Protein AF-A0A0P7Y122-F1 (afdb_monomer_lite)

Structure (mmCIF, N/CA/C/O backbone):
data_AF-A0A0P7Y122-F1
#
_entry.id   AF-A0A0P7Y122-F1
#
loop_
_atom_site.group_PDB
_atom_site.id
_atom_site.type_symbol
_atom_site.label_atom_id
_atom_site.label_alt_id
_atom_site.label_comp_id
_atom_site.label_asym_id
_atom_site.label_entity_id
_atom_site.label_seq_id
_atom_site.pdbx_PDB_ins_code
_atom_site.Cartn_x
_atom_site.Cartn_y
_atom_site.Cartn_z
_atom_site.occupancy
_atom_site.B_iso_or_equiv
_atom_site.auth_seq_id
_atom_site.auth_comp_id
_atom_site.auth_asym_id
_atom_site.auth_atom_id
_atom_site.pdbx_PDB_model_num
ATOM 1 N N . MET A 1 1 ? 58.065 -34.327 -33.707 1.00 47.03 1 MET A N 1
ATOM 2 C CA . MET A 1 1 ? 57.268 -33.241 -34.310 1.00 47.03 1 MET A CA 1
ATOM 3 C C . MET A 1 1 ? 56.034 -33.109 -33.446 1.00 47.03 1 MET A C 1
ATOM 5 O O . MET A 1 1 ? 55.164 -33.963 -33.524 1.00 47.03 1 MET A O 1
ATOM 9 N N . ALA A 1 2 ? 56.096 -32.193 -32.480 1.00 45.19 2 ALA A N 1
ATOM 10 C CA . ALA A 1 2 ? 55.108 -32.071 -31.420 1.00 45.19 2 ALA A CA 1
ATOM 11 C C . ALA A 1 2 ? 53.889 -31.298 -31.928 1.00 45.19 2 ALA A C 1
ATOM 13 O O . ALA A 1 2 ? 54.011 -30.181 -32.422 1.00 45.19 2 ALA A O 1
ATOM 14 N N . ASP A 1 3 ? 52.767 -31.995 -31.848 1.00 47.44 3 ASP A N 1
ATOM 15 C CA . ASP A 1 3 ? 51.427 -31.532 -31.527 1.00 47.44 3 ASP A CA 1
ATOM 16 C C . ASP A 1 3 ? 51.263 -30.020 -31.278 1.00 47.44 3 ASP A C 1
ATOM 18 O O . ASP A 1 3 ? 51.670 -29.483 -30.249 1.00 47.44 3 ASP A O 1
ATOM 22 N N . ALA A 1 4 ? 50.639 -29.343 -32.241 1.00 53.66 4 ALA A N 1
ATOM 23 C CA . ALA A 1 4 ? 50.090 -28.001 -32.089 1.00 53.66 4 ALA A CA 1
ATOM 24 C C . ALA A 1 4 ? 48.556 -28.096 -32.125 1.00 53.66 4 ALA A C 1
ATOM 26 O O . ALA A 1 4 ? 47.892 -27.532 -32.995 1.00 53.66 4 ALA A O 1
ATOM 27 N N . THR A 1 5 ? 47.979 -28.865 -31.202 1.00 54.78 5 THR A N 1
ATOM 28 C CA . THR A 1 5 ? 46.546 -28.841 -30.910 1.00 54.78 5 THR A CA 1
ATOM 29 C C . THR A 1 5 ? 46.170 -27.552 -30.187 1.00 54.78 5 THR A C 1
ATOM 31 O O . THR A 1 5 ? 46.556 -27.327 -29.045 1.00 54.78 5 THR A O 1
ATOM 34 N N . LEU A 1 6 ? 45.348 -26.749 -30.863 1.00 53.38 6 LEU A N 1
ATOM 35 C CA . LEU A 1 6 ? 44.148 -26.138 -30.286 1.00 53.38 6 LEU A CA 1
ATOM 36 C C . LEU A 1 6 ? 44.344 -25.399 -28.950 1.00 53.38 6 LEU A C 1
ATOM 38 O O . LEU A 1 6 ? 43.782 -25.773 -27.926 1.00 53.38 6 LEU A O 1
ATOM 42 N N . SER A 1 7 ? 45.026 -24.254 -28.996 1.00 53.19 7 SER A N 1
ATOM 43 C CA . SER A 1 7 ? 44.735 -23.158 -28.064 1.00 53.19 7 SER A CA 1
ATOM 44 C C . SER A 1 7 ? 43.399 -22.521 -28.468 1.00 53.19 7 SER A C 1
ATOM 46 O O . SER A 1 7 ? 43.360 -21.452 -29.081 1.00 53.19 7 SER A O 1
ATOM 48 N N . GLY A 1 8 ? 42.292 -23.206 -28.181 1.00 49.22 8 GLY A N 1
ATOM 49 C CA . GLY A 1 8 ? 40.980 -22.574 -28.155 1.00 49.22 8 GLY A CA 1
ATOM 50 C C . GLY A 1 8 ? 40.976 -21.559 -27.018 1.00 49.22 8 GLY A C 1
ATOM 51 O O . GLY A 1 8 ? 41.064 -21.936 -25.857 1.00 49.22 8 GLY A O 1
ATOM 52 N N . HIS A 1 9 ? 40.938 -20.269 -27.346 1.00 55.72 9 HIS A N 1
ATOM 53 C CA . HIS A 1 9 ? 40.624 -19.242 -26.360 1.00 55.72 9 HIS A CA 1
ATOM 54 C C . HIS A 1 9 ? 39.189 -19.483 -25.874 1.00 55.72 9 HIS A C 1
ATOM 56 O O . HIS A 1 9 ? 38.228 -19.172 -26.581 1.00 55.72 9 HIS A O 1
ATOM 62 N N . ASP A 1 10 ? 39.049 -20.044 -24.675 1.00 52.75 10 ASP A N 1
ATOM 63 C CA . ASP A 1 10 ? 37.792 -20.068 -23.939 1.00 52.75 10 ASP A CA 1
ATOM 64 C C . ASP A 1 10 ? 37.408 -18.623 -23.598 1.00 52.75 10 ASP A C 1
ATOM 66 O O . ASP A 1 10 ? 37.841 -18.044 -22.604 1.00 52.75 10 ASP A O 1
ATOM 70 N N . HIS A 1 11 ? 36.620 -17.992 -24.468 1.00 61.88 11 HIS A N 1
ATOM 71 C CA . HIS A 1 11 ? 35.989 -16.719 -24.155 1.00 61.88 11 HIS A CA 1
ATOM 72 C C . HIS A 1 11 ? 34.943 -16.961 -23.059 1.00 61.88 11 HIS A C 1
ATOM 74 O O . HIS A 1 11 ? 33.837 -17.433 -23.338 1.00 61.88 11 HIS A O 1
ATOM 80 N N . GLU A 1 12 ? 35.304 -16.654 -21.810 1.00 65.62 12 GLU A N 1
ATOM 81 C CA . GLU A 1 12 ? 34.391 -16.645 -20.666 1.00 65.62 12 GLU A CA 1
ATOM 82 C C . GLU A 1 12 ? 33.114 -15.878 -21.035 1.00 65.62 12 GLU A C 1
ATOM 84 O O . GLU A 1 12 ? 33.141 -14.696 -21.389 1.00 65.62 12 GLU A O 1
ATOM 89 N N . ARG A 1 13 ? 31.967 -16.567 -21.015 1.00 69.00 13 ARG A N 1
ATOM 90 C CA . ARG A 1 13 ? 30.685 -15.933 -21.331 1.00 69.00 13 ARG A CA 1
ATOM 91 C C . ARG A 1 13 ? 30.385 -14.893 -20.249 1.00 69.00 13 ARG A C 1
ATOM 93 O O . ARG A 1 13 ? 30.442 -15.241 -19.069 1.00 69.00 13 ARG A O 1
ATOM 100 N N . PRO A 1 14 ? 30.019 -13.651 -20.612 1.00 71.88 14 PRO A N 1
ATOM 101 C CA . PRO A 1 14 ? 29.642 -12.656 -19.621 1.00 71.88 14 PRO A CA 1
ATOM 102 C C . PRO A 1 14 ? 28.473 -13.183 -18.781 1.00 71.88 14 PRO A C 1
ATOM 104 O O . PRO A 1 14 ? 27.517 -13.758 -19.314 1.00 71.88 14 PRO A O 1
ATOM 107 N N . GLY A 1 15 ? 28.573 -13.013 -17.462 1.00 79.00 15 GLY A N 1
ATOM 108 C CA . GLY A 1 15 ? 27.538 -13.428 -16.520 1.00 79.00 15 GLY A CA 1
ATOM 109 C C . GLY A 1 15 ? 26.178 -12.792 -16.826 1.00 79.00 15 GLY A C 1
ATOM 110 O O . GLY A 1 15 ? 26.081 -11.773 -17.508 1.00 79.00 15 GLY A O 1
ATOM 111 N N . PHE A 1 16 ? 25.100 -13.380 -16.298 1.00 81.69 16 PHE A N 1
ATOM 112 C CA . PHE A 1 16 ? 23.726 -12.916 -16.542 1.00 81.69 16 PHE A CA 1
ATOM 113 C C . PHE A 1 16 ? 23.549 -11.408 -16.293 1.00 81.69 16 PHE A C 1
ATOM 115 O O . PHE A 1 16 ? 22.958 -10.713 -17.117 1.00 81.69 16 PHE A O 1
ATOM 122 N N . PHE A 1 17 ? 24.114 -10.900 -15.193 1.00 81.25 17 PHE A N 1
ATOM 123 C CA . PHE A 1 17 ? 23.975 -9.502 -14.794 1.00 81.25 17 PHE A CA 1
ATOM 124 C C . PHE A 1 17 ? 24.666 -8.533 -15.758 1.00 81.25 17 PHE A C 1
ATOM 126 O O . PHE A 1 17 ? 24.053 -7.571 -16.210 1.00 81.25 17 PHE A O 1
ATOM 133 N N . THR A 1 18 ? 25.923 -8.800 -16.122 1.00 76.44 18 THR A N 1
ATOM 134 C CA . THR A 1 18 ? 26.666 -7.956 -17.070 1.00 76.44 18 THR A CA 1
ATOM 135 C C . THR A 1 18 ? 26.101 -8.061 -18.480 1.00 76.44 18 THR A C 1
ATOM 137 O O . THR A 1 18 ? 26.147 -7.094 -19.233 1.00 76.44 18 THR A O 1
ATOM 140 N N . ARG A 1 19 ? 25.511 -9.206 -18.829 1.00 82.69 19 ARG A N 1
ATOM 141 C CA . ARG A 1 19 ? 24.838 -9.393 -20.111 1.00 82.69 19 ARG A CA 1
ATOM 142 C C . ARG A 1 19 ? 23.534 -8.606 -20.220 1.00 82.69 19 ARG A C 1
ATOM 144 O O . ARG A 1 19 ? 23.286 -8.060 -21.282 1.00 82.69 19 ARG A O 1
ATOM 151 N N . TRP A 1 20 ? 22.699 -8.590 -19.183 1.00 81.38 20 TRP A N 1
ATOM 152 C CA . TRP A 1 20 ? 21.382 -7.945 -19.242 1.00 81.38 20 TRP A CA 1
ATOM 153 C C . TRP A 1 20 ? 21.413 -6.498 -18.747 1.00 81.38 20 TRP A C 1
ATOM 155 O O . TRP A 1 20 ? 21.104 -5.589 -19.507 1.00 81.38 20 TRP A O 1
ATOM 165 N N . PHE A 1 21 ? 21.838 -6.259 -17.506 1.00 84.38 21 PHE A N 1
ATOM 166 C CA . PHE A 1 21 ? 21.744 -4.945 -16.854 1.00 84.38 21 PHE A CA 1
ATOM 167 C C . PHE A 1 21 ? 22.834 -3.946 -17.263 1.00 84.38 21 PHE A C 1
ATOM 169 O O . PHE A 1 21 ? 22.736 -2.761 -16.948 1.00 84.38 21 PHE A O 1
ATOM 176 N N . MET A 1 22 ? 23.879 -4.415 -17.946 1.00 87.88 22 MET A N 1
ATOM 177 C CA . MET A 1 22 ? 24.900 -3.559 -18.561 1.00 87.88 22 MET A CA 1
ATOM 178 C C . MET A 1 22 ? 24.847 -3.615 -20.094 1.00 87.88 22 MET A C 1
ATOM 180 O O . MET A 1 22 ? 25.764 -3.121 -20.754 1.00 87.88 22 MET A O 1
ATOM 184 N N . SER A 1 23 ? 23.786 -4.201 -20.670 1.00 87.56 23 SER A N 1
ATOM 185 C CA . SER A 1 23 ? 23.587 -4.193 -22.119 1.00 87.56 23 SER A CA 1
ATOM 186 C C . SER A 1 23 ? 23.359 -2.768 -22.605 1.00 87.56 23 SER A C 1
ATOM 188 O O . SER A 1 23 ? 22.607 -1.998 -22.014 1.00 87.56 23 SER A O 1
ATOM 190 N N . THR A 1 24 ? 23.989 -2.419 -23.722 1.00 91.12 24 THR A N 1
ATOM 191 C CA . THR A 1 24 ? 23.711 -1.164 -24.428 1.00 91.12 24 THR A CA 1
ATOM 192 C C . THR A 1 24 ? 22.711 -1.347 -25.568 1.00 91.12 24 THR A C 1
ATOM 194 O O . THR A 1 24 ? 22.401 -0.375 -26.246 1.00 91.12 24 THR A O 1
ATOM 197 N N . ASN A 1 25 ? 22.219 -2.568 -25.800 1.00 93.81 25 ASN A N 1
ATOM 198 C CA . ASN A 1 25 ? 21.289 -2.858 -26.885 1.00 93.81 25 ASN A CA 1
ATOM 199 C C . ASN A 1 25 ? 19.882 -2.328 -26.560 1.00 93.81 25 ASN A C 1
ATOM 201 O O . ASN A 1 25 ? 19.321 -2.650 -25.509 1.00 93.81 25 ASN A O 1
ATOM 205 N N . HIS A 1 26 ? 19.277 -1.573 -27.481 1.00 95.31 26 HIS A N 1
ATOM 206 C CA . HIS A 1 26 ? 17.936 -1.006 -27.297 1.00 95.31 26 HIS A CA 1
ATOM 207 C C . HIS A 1 26 ? 16.827 -2.042 -27.018 1.00 95.31 26 HIS A C 1
ATOM 209 O O . HIS A 1 26 ? 15.858 -1.727 -26.328 1.00 95.31 26 HIS A O 1
ATOM 215 N N . LYS A 1 27 ? 16.959 -3.284 -27.504 1.00 95.31 27 LYS A N 1
ATOM 216 C CA . LYS A 1 27 ? 15.981 -4.360 -27.270 1.00 95.31 27 LYS A CA 1
ATOM 217 C C . LYS A 1 27 ? 16.043 -4.870 -25.840 1.00 95.31 27 LYS A C 1
ATOM 219 O O . LYS A 1 27 ? 15.004 -5.005 -25.201 1.00 95.31 27 LYS A O 1
ATOM 224 N N . ASP A 1 28 ? 17.252 -5.127 -25.345 1.00 94.50 28 ASP A N 1
ATOM 225 C CA . ASP A 1 28 ? 17.461 -5.606 -23.977 1.00 94.50 28 ASP A CA 1
ATOM 226 C C . ASP A 1 28 ? 16.990 -4.541 -22.983 1.00 94.50 28 ASP A C 1
ATOM 228 O O . ASP A 1 28 ? 16.207 -4.839 -22.084 1.00 94.50 28 ASP A O 1
ATOM 232 N N . ILE A 1 29 ? 17.376 -3.278 -23.213 1.00 94.56 29 ILE A N 1
ATOM 233 C CA . ILE A 1 29 ? 16.938 -2.133 -22.403 1.00 94.56 29 ILE A CA 1
ATOM 234 C C . ILE A 1 29 ? 15.409 -1.989 -22.443 1.00 94.56 29 ILE A C 1
ATOM 236 O O . ILE A 1 29 ? 14.784 -1.823 -21.397 1.00 94.56 29 ILE A O 1
ATOM 240 N N . GLY A 1 30 ? 14.782 -2.108 -23.619 1.00 95.81 30 GLY A N 1
ATOM 241 C CA . GLY A 1 30 ? 13.323 -2.068 -23.745 1.00 95.81 30 GLY A CA 1
ATOM 242 C C . GLY A 1 30 ? 12.620 -3.176 -22.949 1.00 95.81 30 GLY A C 1
ATOM 243 O O . GLY A 1 30 ? 11.636 -2.916 -22.258 1.00 95.81 30 GLY A O 1
ATOM 244 N N . ILE A 1 31 ? 13.147 -4.406 -22.972 1.00 96.38 31 ILE A N 1
ATOM 245 C CA . ILE A 1 31 ? 12.614 -5.516 -22.161 1.00 96.38 31 ILE A CA 1
ATOM 246 C C . ILE A 1 31 ? 12.776 -5.229 -20.663 1.00 96.38 31 ILE A C 1
ATOM 248 O O . ILE A 1 31 ? 11.839 -5.466 -19.899 1.00 96.38 31 ILE A O 1
ATOM 252 N N . LEU A 1 32 ? 13.925 -4.693 -20.241 1.00 95.81 32 LEU A N 1
ATOM 253 C CA . LEU A 1 32 ? 14.164 -4.323 -18.843 1.00 95.81 32 LEU A CA 1
ATOM 254 C C . LEU A 1 32 ? 13.151 -3.282 -18.350 1.00 95.81 32 LEU A C 1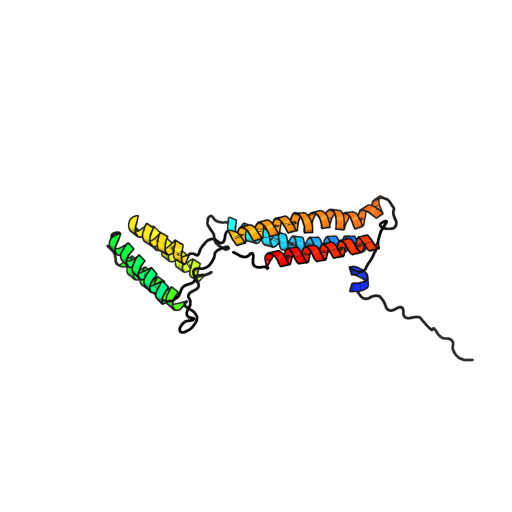
ATOM 256 O O . LEU A 1 32 ? 12.586 -3.446 -17.271 1.00 95.81 32 LEU A O 1
ATOM 260 N N . TYR A 1 33 ? 12.863 -2.250 -19.147 1.00 97.62 33 TYR A N 1
ATOM 261 C CA . TYR A 1 33 ? 11.831 -1.265 -18.815 1.00 97.62 33 TYR A CA 1
ATOM 262 C C . TYR A 1 33 ? 10.441 -1.891 -18.683 1.00 97.62 33 TYR A C 1
ATOM 264 O O . TYR A 1 33 ? 9.746 -1.600 -17.714 1.00 97.62 33 TYR A O 1
ATOM 272 N N . LEU A 1 34 ? 10.035 -2.758 -19.618 1.00 97.56 34 LEU A N 1
ATOM 273 C CA . LEU A 1 34 ? 8.723 -3.414 -19.563 1.00 97.56 34 LEU A CA 1
ATOM 274 C C . LEU A 1 34 ? 8.576 -4.293 -18.319 1.00 97.56 34 LEU A C 1
ATOM 276 O O . LEU A 1 34 ? 7.542 -4.248 -17.653 1.00 97.56 34 LEU A O 1
ATOM 280 N N . PHE A 1 35 ? 9.606 -5.073 -17.994 1.00 97.12 35 PHE A N 1
ATOM 281 C CA . PHE A 1 35 ? 9.576 -5.951 -16.830 1.00 97.12 35 PHE A CA 1
ATOM 282 C C . PHE A 1 35 ? 9.523 -5.151 -15.524 1.00 97.12 35 PHE A C 1
ATOM 284 O O . PHE A 1 35 ? 8.656 -5.391 -14.683 1.00 97.12 35 PHE A O 1
ATOM 291 N N . THR A 1 36 ? 10.404 -4.161 -15.372 1.00 96.00 36 THR A N 1
ATOM 292 C CA . THR A 1 36 ? 10.468 -3.339 -14.159 1.00 96.00 36 THR A CA 1
ATOM 293 C C . THR A 1 36 ? 9.205 -2.492 -13.991 1.00 96.00 36 THR A C 1
ATOM 295 O O . THR A 1 36 ? 8.637 -2.477 -12.903 1.00 96.00 36 THR A O 1
ATOM 298 N N . ALA A 1 37 ? 8.681 -1.885 -15.061 1.00 97.31 37 ALA A N 1
ATOM 299 C CA . ALA A 1 37 ? 7.418 -1.145 -15.007 1.00 97.31 37 ALA A CA 1
ATOM 300 C C . ALA A 1 37 ? 6.222 -2.051 -14.684 1.00 97.31 37 ALA A C 1
ATOM 302 O O . ALA A 1 37 ? 5.322 -1.633 -13.960 1.00 97.31 37 ALA A O 1
ATOM 303 N N . GLY A 1 38 ? 6.219 -3.300 -15.162 1.00 97.50 38 GLY A N 1
ATOM 304 C CA . GLY A 1 38 ? 5.222 -4.302 -14.783 1.00 97.50 38 GLY A CA 1
ATOM 305 C C . GLY A 1 38 ? 5.267 -4.644 -13.291 1.00 97.50 38 GLY A C 1
ATOM 306 O O . GLY A 1 38 ? 4.223 -4.678 -12.639 1.00 97.50 38 GLY A O 1
ATOM 307 N N . LEU A 1 39 ? 6.465 -4.829 -12.728 1.00 96.50 39 LEU A N 1
ATOM 308 C CA . LEU A 1 39 ? 6.653 -5.086 -11.296 1.00 96.50 39 LEU A CA 1
ATOM 309 C C . LEU A 1 39 ? 6.203 -3.895 -10.438 1.00 96.50 39 LEU A C 1
ATOM 311 O O . LEU A 1 39 ? 5.441 -4.068 -9.489 1.00 96.50 39 LEU A O 1
ATOM 315 N N . VAL A 1 40 ? 6.630 -2.680 -10.788 1.00 96.75 40 VAL A N 1
ATOM 316 C CA . VAL A 1 40 ? 6.212 -1.451 -10.091 1.00 96.75 40 VAL A CA 1
ATOM 317 C C . VAL A 1 40 ? 4.706 -1.224 -10.244 1.00 96.75 40 VAL A C 1
ATOM 319 O O . VAL A 1 40 ? 4.034 -0.814 -9.298 1.00 96.75 40 VAL A O 1
ATOM 322 N N . GLY A 1 41 ? 4.154 -1.554 -11.412 1.00 96.69 41 GLY A N 1
ATOM 323 C CA . GLY A 1 41 ? 2.722 -1.524 -11.685 1.00 96.69 41 GLY A CA 1
ATOM 324 C C . GLY A 1 41 ? 1.945 -2.450 -10.761 1.00 96.69 41 GLY A C 1
ATOM 325 O O . GLY A 1 41 ? 0.937 -2.027 -10.205 1.00 96.69 41 GLY A O 1
ATOM 326 N N . LEU A 1 42 ? 2.436 -3.669 -10.522 1.00 97.06 42 LEU A N 1
ATOM 327 C CA . LEU A 1 42 ? 1.824 -4.608 -9.579 1.00 97.06 42 LEU A CA 1
ATOM 328 C C . LEU A 1 42 ? 1.780 -4.034 -8.155 1.00 97.06 42 LEU A C 1
ATOM 330 O O . LEU A 1 42 ? 0.742 -4.116 -7.503 1.00 97.06 42 LEU A O 1
ATOM 334 N N . ILE A 1 43 ? 2.872 -3.411 -7.698 1.00 94.81 43 ILE A N 1
ATOM 335 C CA . ILE A 1 43 ? 2.934 -2.753 -6.380 1.00 94.81 43 ILE A CA 1
ATOM 336 C C . ILE A 1 43 ? 1.903 -1.622 -6.306 1.00 94.81 43 ILE A C 1
ATOM 338 O O . ILE A 1 43 ? 1.116 -1.547 -5.366 1.00 94.81 43 ILE A O 1
ATOM 342 N N . SER A 1 44 ? 1.849 -0.772 -7.331 1.00 95.19 44 SER A N 1
ATOM 343 C CA . SER A 1 44 ? 0.899 0.340 -7.369 1.00 95.19 44 SER A CA 1
ATOM 344 C C . SER A 1 44 ? -0.560 -0.130 -7.462 1.00 95.19 44 SER A C 1
ATOM 346 O O . SER A 1 44 ? -1.444 0.475 -6.857 1.00 95.19 44 SER A 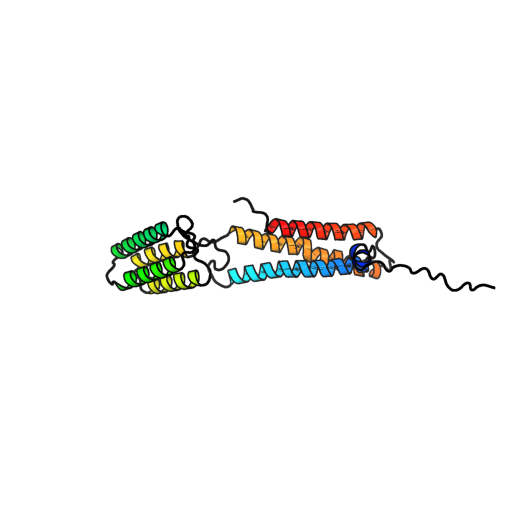O 1
ATOM 348 N N . VAL A 1 45 ? -0.838 -1.239 -8.155 1.00 96.62 45 VAL A N 1
ATOM 349 C CA . VAL A 1 45 ? -2.165 -1.878 -8.158 1.00 96.62 45 VAL A CA 1
ATOM 350 C C . VAL A 1 45 ? -2.501 -2.445 -6.781 1.00 96.62 45 VAL A C 1
ATOM 352 O O . VAL A 1 45 ? -3.638 -2.282 -6.341 1.00 96.62 45 VAL A O 1
ATOM 355 N N . ALA A 1 46 ? -1.548 -3.043 -6.064 1.00 95.62 46 ALA A N 1
ATOM 356 C CA . ALA A 1 46 ? -1.776 -3.519 -4.700 1.00 95.62 46 ALA A CA 1
ATOM 357 C C . ALA A 1 46 ? -2.212 -2.377 -3.763 1.00 95.62 46 ALA A C 1
ATOM 359 O O . ALA A 1 46 ? -3.155 -2.559 -2.993 1.00 95.62 46 ALA A O 1
ATOM 360 N N . PHE A 1 47 ? -1.636 -1.175 -3.904 1.00 93.94 47 PHE A N 1
ATOM 361 C CA . PHE A 1 47 ? -2.121 0.013 -3.186 1.00 93.94 47 PHE A CA 1
ATOM 362 C C . PHE A 1 47 ? -3.583 0.322 -3.516 1.00 93.94 47 PHE A C 1
ATOM 364 O O . PHE A 1 47 ? -4.368 0.606 -2.616 1.00 93.94 47 PHE A O 1
ATOM 371 N N . THR A 1 48 ? -3.996 0.209 -4.784 1.00 95.50 48 THR A N 1
ATOM 372 C CA . THR A 1 48 ? -5.412 0.410 -5.143 1.00 95.50 48 THR A CA 1
ATOM 373 C C . THR A 1 48 ? -6.339 -0.652 -4.584 1.00 95.50 48 THR A C 1
ATOM 375 O O . THR A 1 48 ? -7.472 -0.327 -4.247 1.00 95.50 48 THR A O 1
ATOM 378 N N . VAL A 1 49 ? -5.889 -1.905 -4.481 1.00 95.94 49 VAL A N 1
ATOM 379 C CA . VAL A 1 49 ? -6.687 -2.967 -3.861 1.00 95.94 49 VAL A CA 1
ATOM 380 C C . VAL A 1 49 ? -6.934 -2.612 -2.402 1.00 95.94 49 VAL A C 1
ATOM 382 O O . VAL A 1 49 ? -8.080 -2.631 -1.973 1.00 95.94 49 VAL A O 1
ATOM 385 N N . TYR A 1 50 ? -5.896 -2.194 -1.679 1.00 93.88 50 TYR A N 1
ATOM 386 C CA . TYR A 1 50 ? -6.036 -1.784 -0.286 1.00 93.88 50 TYR A CA 1
ATOM 387 C C . TYR A 1 50 ? -6.938 -0.548 -0.117 1.00 93.88 50 TYR A C 1
ATOM 389 O O . TYR A 1 50 ? -7.876 -0.586 0.670 1.00 93.88 50 TYR A O 1
ATOM 397 N N . MET A 1 51 ? -6.770 0.496 -0.939 1.00 94.25 51 MET A N 1
ATOM 398 C CA . MET A 1 51 ? -7.679 1.658 -0.932 1.00 94.25 51 MET A CA 1
ATOM 399 C C . MET A 1 51 ? -9.136 1.278 -1.249 1.00 94.25 51 MET A C 1
ATOM 401 O O . MET A 1 51 ? -10.069 1.897 -0.745 1.00 94.25 51 MET A O 1
ATOM 405 N N . ARG A 1 52 ? -9.358 0.268 -2.100 1.00 94.69 52 ARG A N 1
ATOM 406 C CA . ARG A 1 52 ? -10.706 -0.225 -2.420 1.00 94.69 52 ARG A CA 1
ATOM 407 C C . ARG A 1 52 ? -11.319 -1.051 -1.299 1.00 94.69 52 ARG A C 1
ATOM 409 O O . ARG A 1 52 ? -12.540 -1.050 -1.206 1.00 94.69 52 ARG A O 1
ATOM 416 N N . LEU A 1 53 ? -10.510 -1.744 -0.497 1.00 91.88 53 LEU A N 1
ATOM 417 C CA . LEU A 1 53 ? -10.997 -2.432 0.697 1.00 91.88 53 LEU A CA 1
ATOM 418 C C . LEU A 1 53 ? -11.539 -1.415 1.704 1.00 91.88 53 LEU A C 1
ATOM 420 O O . LEU A 1 53 ? -12.648 -1.594 2.189 1.00 91.88 53 LEU A O 1
ATOM 424 N N . GLU A 1 54 ? -10.824 -0.310 1.921 1.00 88.25 54 GLU A N 1
ATOM 425 C CA . GLU A 1 54 ? -11.282 0.777 2.797 1.00 88.25 54 GLU A CA 1
ATOM 426 C C . GLU A 1 54 ? -12.592 1.415 2.308 1.00 88.25 54 GLU A C 1
ATOM 428 O O . GLU A 1 54 ? -13.522 1.617 3.073 1.00 88.25 54 GLU A O 1
ATOM 433 N N . LEU A 1 55 ? -12.719 1.674 1.004 1.00 92.44 55 LEU A N 1
ATOM 434 C CA . LEU A 1 55 ? -13.921 2.299 0.436 1.00 92.44 55 LEU A CA 1
ATOM 435 C C . LEU A 1 55 ? -15.085 1.329 0.175 1.00 92.44 55 LEU A C 1
ATOM 437 O O . LEU A 1 55 ? -16.095 1.739 -0.406 1.00 92.44 55 LEU A O 1
ATOM 441 N N . MET A 1 56 ? -14.951 0.046 0.521 1.00 91.44 56 MET A N 1
ATOM 442 C CA . MET A 1 56 ? -15.994 -0.947 0.254 1.00 91.44 56 MET A CA 1
ATOM 443 C C . MET A 1 56 ? -17.235 -0.719 1.124 1.00 91.44 56 MET A C 1
ATOM 445 O O . MET A 1 56 ? -18.355 -0.962 0.672 1.00 91.44 56 MET A O 1
ATOM 449 N N . GLU A 1 57 ? -17.039 -0.220 2.340 1.00 86.75 57 GLU A N 1
ATOM 450 C CA . GLU A 1 57 ? -18.092 0.041 3.314 1.00 86.75 57 GLU A CA 1
ATOM 451 C C . GLU A 1 57 ? -17.943 1.462 3.875 1.00 86.75 57 GLU A C 1
ATOM 453 O O . GLU A 1 57 ? -16.831 1.980 3.972 1.00 86.75 57 GLU A O 1
ATOM 458 N N . PRO A 1 58 ? -19.042 2.136 4.246 1.00 83.44 58 PRO A N 1
ATOM 459 C CA . PRO A 1 58 ? -18.951 3.439 4.891 1.00 83.44 58 PRO A CA 1
ATOM 460 C C . PRO A 1 58 ? -18.318 3.310 6.284 1.00 83.44 58 PRO A C 1
ATOM 462 O O . PRO A 1 58 ? -18.696 2.434 7.059 1.00 83.44 58 PRO A O 1
ATOM 465 N N . GLY A 1 59 ? -17.397 4.214 6.616 1.00 81.81 59 GLY A N 1
ATOM 466 C CA . GLY A 1 59 ? -16.620 4.176 7.860 1.00 81.81 59 GLY A CA 1
ATOM 467 C C . GLY A 1 59 ? -15.128 4.037 7.574 1.00 81.81 59 GLY A C 1
ATOM 468 O O . GLY A 1 59 ? -14.738 4.118 6.414 1.00 81.81 59 GLY A O 1
ATOM 469 N N . VAL A 1 60 ? -14.323 3.879 8.629 1.00 84.75 60 VAL A N 1
ATOM 470 C CA . VAL A 1 60 ? -12.898 3.538 8.518 1.00 84.75 60 VAL A CA 1
ATOM 471 C C . VAL A 1 60 ? -12.652 2.194 9.197 1.00 84.75 60 VAL A C 1
ATOM 473 O O . VAL A 1 60 ? -13.024 1.989 10.356 1.00 84.75 60 VAL A O 1
ATOM 476 N N . GLN A 1 61 ? -12.093 1.245 8.455 1.00 82.44 61 GLN A N 1
ATOM 477 C CA . GLN A 1 61 ? -12.115 -0.178 8.802 1.00 82.44 61 GLN A CA 1
ATOM 478 C C . GLN A 1 61 ? -10.712 -0.754 8.873 1.00 82.44 61 GLN A C 1
ATOM 480 O O . GLN A 1 61 ? -10.447 -1.557 9.768 1.00 82.44 61 GLN A O 1
ATOM 485 N N . TYR A 1 62 ? -9.821 -0.352 7.965 1.00 84.25 62 TYR A N 1
ATOM 486 C CA . TYR A 1 62 ? -8.443 -0.833 7.919 1.00 84.25 62 TYR A CA 1
ATOM 487 C C . TYR A 1 62 ? -7.440 0.252 8.302 1.00 84.25 62 TYR A C 1
ATOM 489 O O . TYR A 1 62 ? -6.430 -0.064 8.924 1.00 84.25 62 TYR A O 1
ATOM 497 N N . MET A 1 63 ? -7.703 1.513 7.955 1.00 85.81 63 MET A N 1
ATOM 498 C CA . MET A 1 63 ? -6.757 2.622 8.141 1.00 85.81 63 MET A CA 1
ATOM 499 C C . MET A 1 63 ? -7.069 3.417 9.413 1.00 85.81 63 MET A C 1
ATOM 501 O O . MET A 1 63 ? -7.442 4.586 9.351 1.00 85.81 63 MET A O 1
ATOM 505 N N . TYR A 1 64 ? -6.944 2.777 10.576 1.00 84.25 64 TYR A N 1
ATOM 506 C CA . TYR A 1 64 ? -7.185 3.395 11.883 1.00 84.25 64 TYR A CA 1
ATOM 507 C C . TYR A 1 64 ? -5.968 3.261 12.801 1.00 84.25 64 TYR A C 1
ATOM 509 O O . TYR A 1 64 ? -5.220 2.288 12.741 1.00 84.25 64 TYR A O 1
ATOM 517 N N . LEU A 1 65 ? -5.802 4.243 13.678 1.00 83.75 65 LEU A N 1
ATOM 518 C CA . LEU A 1 65 ? -4.921 4.181 14.832 1.00 83.75 65 LEU A CA 1
ATOM 519 C C . LEU A 1 65 ? -5.671 3.470 15.951 1.00 83.75 65 LEU A C 1
ATOM 521 O O . LEU A 1 65 ? -6.706 3.952 16.422 1.00 83.75 65 LEU A O 1
ATOM 525 N N . ALA A 1 66 ? -5.163 2.312 16.353 1.00 82.12 66 ALA A N 1
ATOM 526 C CA . ALA A 1 66 ? -5.776 1.516 17.395 1.00 82.12 66 ALA A CA 1
ATOM 527 C C . ALA A 1 66 ? -5.847 2.252 18.728 1.00 82.12 66 ALA A C 1
ATOM 529 O O . ALA A 1 66 ? -4.978 3.051 19.084 1.00 82.12 66 ALA A O 1
ATOM 530 N N . PHE A 1 67 ? -6.888 1.943 19.497 1.00 82.88 67 PHE A N 1
ATOM 531 C CA . PHE A 1 67 ? -6.958 2.402 20.870 1.00 82.88 67 PHE A CA 1
ATOM 532 C C . PHE A 1 67 ? -5.900 1.676 21.706 1.00 82.88 67 PHE A C 1
ATOM 534 O O . PHE A 1 67 ? -6.006 0.470 21.949 1.00 82.88 67 PHE A O 1
ATOM 541 N N . GLU A 1 68 ? -4.903 2.432 22.163 1.00 84.12 68 GLU A N 1
ATOM 542 C CA . GLU A 1 68 ? -3.913 1.982 23.134 1.00 84.12 68 GLU A CA 1
ATOM 543 C C . GLU A 1 68 ? -4.172 2.610 24.501 1.00 84.12 68 GLU A C 1
ATOM 545 O O . GLU A 1 68 ? -4.295 3.831 24.633 1.00 84.12 68 GLU A O 1
ATOM 550 N N . SER A 1 69 ? -4.215 1.795 25.554 1.00 83.69 69 SER A N 1
ATOM 551 C CA . SER A 1 69 ? -4.404 2.318 26.911 1.00 83.69 69 SER A CA 1
ATOM 552 C C . SER A 1 69 ? -3.790 1.437 27.991 1.00 83.69 69 SER A C 1
ATOM 554 O O . SER A 1 69 ? -3.551 0.245 27.794 1.00 83.69 69 SER A O 1
ATOM 556 N N . SER A 1 70 ? -3.537 2.038 29.156 1.00 87.38 70 SER A N 1
ATOM 557 C CA . SER A 1 70 ? -3.174 1.293 30.359 1.00 87.38 70 SER A CA 1
ATOM 558 C C . SER A 1 70 ? -4.422 0.694 31.030 1.00 87.38 70 SER A C 1
ATOM 560 O O . SER A 1 70 ? -5.512 1.268 30.926 1.00 87.38 70 SER A O 1
ATOM 562 N N . PRO A 1 71 ? -4.281 -0.408 31.791 1.00 86.56 71 PRO A N 1
ATOM 563 C CA . PRO A 1 71 ? -5.396 -1.030 32.510 1.00 86.56 71 PRO A CA 1
ATOM 564 C C . PRO A 1 71 ? -6.151 -0.056 33.427 1.00 86.56 71 PRO A C 1
ATOM 566 O O . PRO A 1 71 ? -7.377 -0.022 33.434 1.00 86.56 71 PRO A O 1
ATOM 569 N N . ALA A 1 72 ? -5.427 0.812 34.139 1.00 87.62 72 ALA A N 1
ATOM 570 C CA . ALA A 1 72 ? -6.038 1.816 35.010 1.00 87.62 72 ALA A CA 1
ATOM 571 C C . ALA A 1 72 ? -6.865 2.856 34.229 1.00 87.62 72 ALA A C 1
ATOM 573 O O . ALA A 1 72 ? -7.917 3.301 34.693 1.00 87.62 72 ALA A O 1
ATOM 574 N N . ALA A 1 73 ? -6.413 3.241 33.029 1.00 87.50 73 ALA A N 1
ATOM 575 C CA . ALA A 1 73 ? -7.157 4.161 32.176 1.00 87.50 73 ALA A CA 1
ATOM 576 C C . ALA A 1 73 ? -8.457 3.519 31.664 1.00 87.50 73 ALA A C 1
ATOM 578 O O . ALA A 1 73 ? -9.501 4.173 31.693 1.00 87.50 73 ALA A O 1
ATOM 579 N N . LEU A 1 74 ? -8.421 2.236 31.285 1.00 88.50 74 LEU A N 1
ATOM 580 C CA . LEU A 1 74 ? -9.614 1.456 30.927 1.00 88.50 74 LEU A CA 1
ATOM 581 C C . LEU A 1 74 ? -10.639 1.420 32.050 1.00 88.50 74 LEU A C 1
ATOM 583 O O . LEU A 1 74 ? -11.796 1.762 31.826 1.00 88.50 74 LEU A O 1
ATOM 587 N N . GLU A 1 75 ? -10.227 1.056 33.262 1.00 90.12 75 GLU A N 1
ATOM 588 C CA . GLU A 1 75 ? -11.142 0.996 34.406 1.00 90.12 75 GLU A CA 1
ATOM 589 C C . GLU A 1 75 ? -11.815 2.351 34.656 1.00 90.12 75 GLU A C 1
ATOM 591 O O . GLU A 1 75 ? -13.026 2.422 34.869 1.00 90.12 75 GLU A O 1
ATOM 596 N N . SER A 1 76 ? -11.054 3.444 34.541 1.00 90.88 76 SER A N 1
ATOM 597 C CA . SER A 1 76 ? -11.601 4.796 34.675 1.00 90.88 76 SER A CA 1
ATOM 598 C C . SER A 1 76 ? -12.604 5.152 33.567 1.00 90.88 76 SER A C 1
ATOM 600 O O . SER A 1 76 ? -13.627 5.783 33.840 1.00 90.88 76 SER A O 1
ATOM 602 N N . LEU A 1 77 ? -12.350 4.725 32.324 1.00 90.31 77 LEU A N 1
ATOM 603 C CA . LEU A 1 77 ? -13.237 4.943 31.180 1.00 90.31 77 LEU A CA 1
ATOM 604 C C . LEU A 1 77 ? -14.564 4.203 31.378 1.00 90.31 77 LEU A C 1
ATOM 606 O O . LEU A 1 77 ? -15.628 4.813 31.271 1.00 90.31 77 LEU A O 1
ATOM 610 N N . PHE A 1 78 ? -14.505 2.918 31.732 1.00 89.56 78 PHE A N 1
ATOM 611 C CA . PHE A 1 78 ? -15.690 2.100 31.992 1.00 89.56 78 PHE A CA 1
ATOM 612 C C . PHE A 1 78 ? -16.487 2.602 33.201 1.00 89.56 78 PHE A C 1
ATOM 614 O O . PHE A 1 78 ? -17.716 2.639 33.143 1.00 89.56 78 PHE A O 1
ATOM 621 N N . GLY A 1 79 ? -15.816 3.078 34.256 1.00 89.88 79 GLY A N 1
ATOM 622 C CA . GLY A 1 79 ? -16.471 3.718 35.400 1.00 89.88 79 GLY A CA 1
ATOM 623 C C . GLY A 1 79 ? -17.282 4.955 35.001 1.00 89.88 79 GLY A C 1
ATOM 624 O O . GLY A 1 79 ? -18.454 5.068 35.358 1.00 89.88 79 GLY A O 1
ATOM 625 N N . ARG A 1 80 ? -16.697 5.843 34.185 1.00 90.00 80 ARG A N 1
ATOM 626 C CA . ARG A 1 80 ? -17.380 7.047 33.672 1.00 90.00 80 ARG A CA 1
ATOM 627 C C . ARG A 1 80 ? -18.583 6.710 32.791 1.00 90.00 80 ARG A C 1
ATOM 629 O O . ARG A 1 80 ? -19.611 7.375 32.881 1.00 90.00 80 ARG A O 1
ATOM 636 N N . VAL A 1 81 ? -18.467 5.692 31.938 1.00 89.81 81 VAL A N 1
ATOM 637 C CA . VAL A 1 81 ? -19.564 5.267 31.051 1.00 89.81 81 VAL A CA 1
ATOM 638 C C . VAL A 1 81 ? -20.688 4.599 31.839 1.00 89.81 81 VAL A C 1
ATOM 640 O O . VAL A 1 81 ? -21.856 4.874 31.577 1.00 89.81 81 VAL A O 1
ATOM 643 N N . SER A 1 82 ? -20.353 3.786 32.842 1.00 88.31 82 SER A N 1
ATOM 644 C CA . SER A 1 82 ? -21.330 3.182 33.755 1.00 88.31 82 SER A CA 1
ATOM 645 C C . SER A 1 82 ? -22.154 4.247 34.489 1.00 88.31 82 SER A C 1
ATOM 647 O O . SER A 1 82 ? -23.383 4.170 34.530 1.00 88.31 82 SER A O 1
ATOM 649 N N . GLU A 1 83 ? -21.505 5.304 34.987 1.00 88.56 83 GLU A N 1
ATOM 650 C CA . GLU A 1 83 ? -22.188 6.444 35.611 1.00 88.56 83 GLU A CA 1
ATOM 651 C C . GLU A 1 83 ? -23.071 7.212 34.610 1.00 88.56 83 GLU A C 1
ATOM 653 O O . GLU A 1 83 ? -24.226 7.536 34.904 1.00 88.56 83 GLU A O 1
ATOM 658 N N . ALA A 1 84 ? -22.574 7.449 33.393 1.00 87.19 84 ALA A N 1
ATOM 659 C CA . ALA A 1 84 ? -23.349 8.091 32.331 1.00 87.19 84 ALA A CA 1
ATOM 660 C C . ALA A 1 84 ? -24.610 7.284 31.962 1.00 87.19 84 ALA A C 1
ATOM 662 O O . ALA A 1 84 ? -25.688 7.857 31.820 1.00 87.19 84 ALA A O 1
ATOM 663 N N . LEU A 1 85 ? -24.517 5.956 31.887 1.00 86.00 85 LEU A N 1
ATOM 664 C CA . LEU A 1 85 ? -25.667 5.076 31.649 1.00 86.00 85 LEU A CA 1
ATOM 665 C C . LEU A 1 85 ? -26.660 5.086 32.813 1.00 86.00 85 L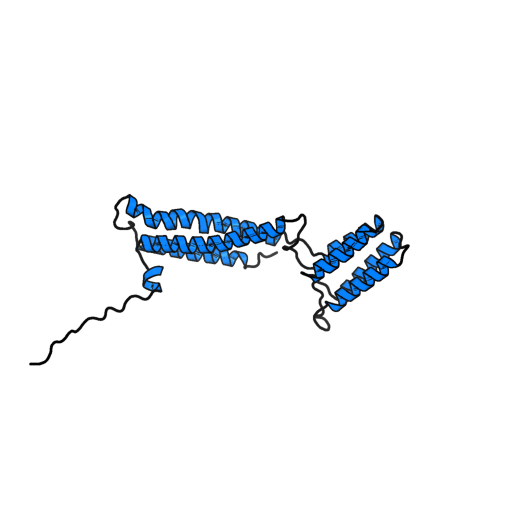EU A C 1
ATOM 667 O O . LEU A 1 85 ? -27.868 5.164 32.593 1.00 86.00 85 LEU A O 1
ATOM 671 N N . ALA A 1 86 ? -26.170 5.070 34.055 1.00 83.81 86 ALA A N 1
ATOM 672 C CA . ALA A 1 86 ? -27.028 5.152 35.235 1.00 83.81 86 ALA A CA 1
ATOM 673 C C . ALA A 1 86 ? -27.846 6.456 35.249 1.00 83.81 86 ALA A C 1
ATOM 675 O O . ALA A 1 86 ? -29.049 6.437 35.516 1.00 83.81 86 ALA A O 1
ATOM 676 N N . THR A 1 87 ? -27.221 7.585 34.900 1.00 85.06 87 THR A N 1
ATOM 677 C CA . THR A 1 87 ? -27.897 8.895 34.831 1.00 85.06 87 THR A CA 1
ATOM 678 C C . THR A 1 87 ? -28.841 9.038 33.634 1.00 85.06 87 THR A C 1
ATOM 680 O O . THR A 1 87 ? -29.853 9.729 33.744 1.00 85.06 87 THR A O 1
ATOM 683 N N . ALA A 1 88 ? -28.573 8.347 32.523 1.00 80.94 88 ALA A N 1
ATOM 684 C CA . ALA A 1 88 ? -29.402 8.352 31.315 1.00 80.94 88 ALA A CA 1
ATOM 685 C C . ALA A 1 88 ? -30.701 7.524 31.422 1.00 80.94 88 ALA A C 1
ATOM 687 O O . ALA A 1 88 ? -31.443 7.407 30.445 1.00 80.94 88 ALA A O 1
ATOM 688 N N . GLY A 1 89 ? -31.010 6.988 32.607 1.00 68.56 89 GLY A N 1
ATOM 689 C CA . GLY A 1 89 ? -32.254 6.266 32.875 1.00 68.56 89 GLY A CA 1
ATOM 690 C C . GLY A 1 89 ? -32.077 4.780 33.172 1.00 68.56 89 GLY A C 1
ATOM 691 O O . GLY A 1 89 ? -33.041 4.043 32.982 1.00 68.56 89 GLY A O 1
ATOM 692 N N . GLY A 1 90 ? -30.893 4.374 33.661 1.00 60.88 90 GLY A N 1
ATOM 693 C CA . GLY A 1 90 ? -30.476 3.000 33.974 1.00 60.88 90 GLY A CA 1
ATOM 694 C C . GLY A 1 90 ? -31.488 2.179 34.780 1.00 60.88 90 GLY A C 1
ATOM 695 O O . GLY A 1 90 ? -31.386 2.039 35.997 1.00 60.88 90 GLY A O 1
ATOM 696 N N . GLY A 1 91 ? -32.471 1.623 34.073 1.00 49.69 91 GLY A N 1
ATOM 697 C CA . GLY A 1 91 ? -33.628 0.926 34.632 1.00 49.69 91 GLY A CA 1
ATOM 698 C C . GLY A 1 91 ? -33.631 -0.585 34.417 1.00 49.69 91 GLY A C 1
ATOM 699 O O . GLY A 1 91 ? -34.573 -1.249 34.843 1.00 49.69 91 GLY A O 1
ATOM 700 N N . THR A 1 92 ? -32.599 -1.155 33.794 1.00 56.31 92 THR A N 1
ATOM 701 C CA . THR A 1 92 ? -32.412 -2.608 33.709 1.00 56.31 92 THR A CA 1
ATOM 702 C C . THR A 1 92 ? -30.930 -2.944 33.759 1.00 56.31 92 THR A C 1
ATOM 704 O O . THR A 1 92 ? -30.156 -2.484 32.926 1.00 56.31 92 THR A O 1
ATOM 707 N N . ASN A 1 93 ? -30.544 -3.798 34.698 1.00 60.81 93 ASN A N 1
ATOM 708 C CA . ASN A 1 93 ? -29.169 -4.234 34.976 1.00 60.81 93 ASN A CA 1
ATOM 709 C C . ASN A 1 93 ? -28.470 -4.939 33.785 1.00 60.81 93 ASN A C 1
ATOM 711 O O . ASN A 1 93 ? -27.298 -5.282 33.879 1.00 60.81 93 ASN A O 1
ATOM 715 N N . ALA A 1 94 ? -29.169 -5.133 32.660 1.00 71.94 94 ALA A N 1
ATOM 716 C CA . ALA A 1 94 ? -28.674 -5.811 31.467 1.00 71.94 94 ALA A CA 1
ATOM 717 C C . ALA A 1 94 ? -27.418 -5.146 30.873 1.00 71.94 94 ALA A C 1
ATOM 719 O O . ALA A 1 94 ? -26.441 -5.841 30.601 1.00 71.94 94 ALA A O 1
ATOM 720 N N . PHE A 1 95 ? -27.393 -3.812 30.738 1.00 82.00 95 PHE A N 1
ATOM 721 C CA . PHE A 1 95 ? -26.217 -3.116 30.195 1.00 82.00 95 PHE A CA 1
ATOM 722 C C . PHE A 1 95 ? -25.030 -3.094 31.161 1.00 82.00 95 PHE A C 1
ATOM 724 O O . PHE A 1 95 ? -23.888 -3.087 30.710 1.00 82.00 95 PHE A O 1
ATOM 731 N N . ALA A 1 96 ? -25.278 -3.104 32.474 1.00 80.31 96 ALA A N 1
ATOM 732 C CA . ALA A 1 96 ? -24.213 -3.153 33.474 1.00 80.31 96 ALA A CA 1
ATOM 733 C C . ALA A 1 96 ? -23.465 -4.493 33.408 1.00 80.31 96 ALA A C 1
ATOM 735 O O . ALA A 1 96 ? -22.234 -4.513 33.368 1.00 80.31 96 ALA A O 1
ATOM 736 N N . ASP A 1 97 ? -24.208 -5.598 33.297 1.00 86.06 97 ASP A N 1
ATOM 737 C CA . ASP A 1 97 ? -23.628 -6.930 33.122 1.00 86.06 97 ASP A CA 1
ATOM 738 C C . ASP A 1 97 ? -22.857 -7.017 31.794 1.00 86.06 97 ASP A C 1
ATOM 740 O O . ASP A 1 97 ? -21.707 -7.461 31.776 1.00 86.06 97 ASP A O 1
ATOM 744 N N . GLN A 1 98 ? -23.427 -6.506 30.694 1.00 88.25 98 GLN A N 1
ATOM 745 C CA . GLN A 1 98 ? -22.758 -6.467 29.386 1.00 88.25 98 GLN A CA 1
ATOM 746 C C . GLN A 1 98 ? -21.471 -5.629 29.399 1.00 88.25 98 GLN A C 1
ATOM 748 O O . GLN A 1 98 ? -20.457 -6.074 28.864 1.00 88.25 98 GLN A O 1
ATOM 753 N N . LEU A 1 99 ? -21.464 -4.463 30.055 1.00 88.19 99 LEU A N 1
ATOM 754 C CA . LEU A 1 99 ? -20.256 -3.644 30.201 1.00 88.19 99 LEU A CA 1
ATOM 755 C C . LEU A 1 99 ? -19.200 -4.313 31.066 1.00 88.19 99 LEU A C 1
ATOM 757 O O . LEU A 1 99 ? -18.022 -4.247 30.728 1.00 88.19 99 LEU A O 1
ATOM 761 N N . SER A 1 100 ? -19.602 -4.973 32.152 1.00 88.44 100 SER A N 1
ATOM 762 C CA . SER A 1 100 ? -18.660 -5.707 32.999 1.00 88.44 100 SER A CA 1
ATOM 763 C C . SER A 1 100 ? -18.014 -6.872 32.240 1.00 88.44 100 SER A C 1
ATOM 765 O O . SER A 1 100 ? -16.806 -7.083 32.342 1.00 88.44 100 SER A O 1
ATOM 767 N N . SER A 1 101 ? -18.790 -7.569 31.402 1.00 90.19 101 SER A N 1
ATOM 768 C CA . SER A 1 101 ? -18.299 -8.626 30.514 1.00 90.19 101 SER A CA 1
ATOM 769 C C . SER A 1 101 ? -17.350 -8.075 29.448 1.00 90.19 101 SER A C 1
ATOM 771 O O . SER A 1 101 ? -16.298 -8.665 29.190 1.00 90.19 101 SER A O 1
ATOM 773 N N . LEU A 1 102 ? -17.687 -6.933 28.844 1.00 91.19 102 LEU A N 1
ATOM 774 C CA . LEU A 1 102 ? -16.832 -6.260 27.867 1.00 91.19 102 LEU A CA 1
ATOM 775 C C . LEU A 1 102 ? -15.513 -5.815 28.508 1.00 91.19 102 LEU A C 1
ATOM 777 O O . LEU A 1 102 ? -14.443 -6.102 27.977 1.00 91.19 102 LEU A O 1
ATOM 781 N N . GLN A 1 103 ? -15.576 -5.187 29.684 1.00 92.06 103 GLN A N 1
ATOM 782 C CA . GLN A 1 103 ? -14.399 -4.787 30.451 1.00 92.06 103 GLN A CA 1
ATOM 783 C C . GLN A 1 103 ? -13.529 -6.000 30.790 1.00 92.06 103 GLN A C 1
ATOM 785 O O . GLN A 1 103 ? -12.322 -5.947 30.590 1.00 92.06 103 GLN A O 1
ATOM 790 N N . ALA A 1 104 ? -14.114 -7.110 31.246 1.00 91.06 104 ALA A N 1
ATOM 791 C CA . ALA A 1 104 ? -13.365 -8.332 31.535 1.00 91.06 104 ALA A CA 1
ATOM 792 C C . ALA A 1 104 ? -12.661 -8.894 30.289 1.00 91.06 104 ALA A C 1
ATOM 794 O O . ALA A 1 104 ? -11.504 -9.302 30.373 1.00 91.06 104 ALA A O 1
ATOM 795 N N . THR A 1 105 ? -13.330 -8.863 29.133 1.00 91.00 105 THR A N 1
ATOM 796 C CA . THR A 1 105 ? -12.763 -9.302 27.846 1.00 91.00 105 THR A CA 1
ATOM 797 C C . THR A 1 105 ? -11.571 -8.434 27.446 1.00 91.00 105 THR A C 1
ATOM 799 O O . THR A 1 105 ? -10.508 -8.952 27.110 1.00 91.00 105 THR A O 1
ATOM 802 N N . LEU A 1 106 ? -11.705 -7.111 27.566 1.00 89.88 106 LEU A N 1
ATOM 803 C CA . LEU A 1 106 ? -10.616 -6.172 27.297 1.00 89.88 106 LEU A CA 1
ATOM 804 C C . LEU A 1 106 ? -9.457 -6.331 28.288 1.00 89.88 106 LEU A C 1
ATOM 806 O O . LEU A 1 106 ? -8.300 -6.338 27.884 1.00 89.88 106 LEU A O 1
ATOM 810 N N . MET A 1 107 ? -9.744 -6.522 29.576 1.00 89.00 107 MET A N 1
ATOM 811 C CA . MET A 1 107 ? -8.716 -6.740 30.599 1.00 89.00 107 MET A CA 1
ATOM 812 C C . MET A 1 107 ? -7.966 -8.059 30.390 1.00 89.00 107 MET A C 1
ATOM 814 O O . MET A 1 107 ? -6.767 -8.125 30.645 1.00 89.00 107 MET A O 1
ATOM 818 N N . ALA A 1 108 ? -8.637 -9.094 29.878 1.00 89.06 108 ALA A N 1
ATOM 819 C CA . ALA A 1 108 ? -7.998 -10.353 29.500 1.00 89.06 108 ALA A CA 1
ATOM 820 C C . ALA A 1 108 ? -7.104 -10.222 28.253 1.00 89.06 108 ALA A C 1
ATOM 822 O O . ALA A 1 108 ? -6.173 -11.009 28.088 1.00 89.06 108 ALA A O 1
ATOM 823 N N . ALA A 1 109 ? -7.371 -9.236 27.394 1.00 88.25 109 ALA A N 1
ATOM 824 C CA . ALA A 1 109 ? -6.576 -8.938 26.205 1.00 88.25 109 ALA A CA 1
ATOM 825 C C . ALA A 1 109 ? -5.377 -8.009 26.475 1.00 88.25 109 ALA A C 1
ATOM 827 O O . ALA A 1 109 ? -4.563 -7.787 25.578 1.00 88.25 109 ALA A O 1
ATOM 828 N N . VAL A 1 110 ? -5.239 -7.474 27.694 1.00 88.81 110 VAL A N 1
ATOM 829 C CA . VAL A 1 110 ? -4.054 -6.707 28.096 1.00 88.81 110 VAL A CA 1
ATOM 830 C C . VAL A 1 110 ? -2.822 -7.602 27.995 1.00 88.81 110 VAL A C 1
ATOM 832 O O . VAL A 1 110 ? -2.769 -8.686 28.577 1.00 88.81 110 VAL A O 1
ATOM 835 N N . SER A 1 111 ? -1.804 -7.120 27.288 1.00 84.56 111 SER A N 1
ATOM 836 C CA . SER A 1 111 ? -0.510 -7.791 27.179 1.00 84.56 111 SER A CA 1
ATOM 837 C C . SER A 1 111 ? 0.563 -7.010 27.942 1.00 84.56 111 SER A C 1
ATOM 839 O O . SER A 1 111 ? 0.471 -5.790 28.089 1.00 84.56 111 SER A O 1
ATOM 841 N N . GLY A 1 112 ? 1.588 -7.712 28.430 1.00 81.44 112 GLY A N 1
ATOM 842 C CA . GLY A 1 112 ? 2.654 -7.136 29.254 1.00 81.44 112 GLY A CA 1
ATOM 843 C C . GLY A 1 112 ? 2.422 -7.310 30.758 1.00 81.44 112 GLY A C 1
ATOM 844 O O . GLY A 1 112 ? 1.422 -7.874 31.199 1.00 81.44 112 GLY A O 1
ATOM 845 N N . SER A 1 113 ? 3.385 -6.863 31.566 1.00 72.69 113 SER A N 1
ATOM 846 C CA . SER A 1 113 ? 3.337 -6.984 33.028 1.00 72.69 113 SER A CA 1
ATOM 847 C C . SER A 1 113 ? 3.912 -5.745 33.707 1.00 72.69 113 SER A C 1
ATOM 849 O O . SER A 1 113 ? 4.931 -5.225 33.259 1.00 72.69 113 SER A O 1
ATOM 851 N N . GLY A 1 114 ? 3.307 -5.311 34.815 1.00 75.94 114 GLY A N 1
ATOM 852 C CA . GLY A 1 114 ? 3.740 -4.107 35.530 1.00 75.94 114 GLY A CA 1
ATOM 853 C C . GLY A 1 114 ? 3.441 -2.833 34.735 1.00 75.94 114 GLY A C 1
ATOM 854 O O . GLY A 1 114 ? 2.371 -2.720 34.141 1.00 75.94 114 GLY A O 1
ATOM 855 N N . ASP A 1 115 ? 4.388 -1.896 34.706 1.00 73.25 115 ASP A N 1
ATOM 856 C CA . ASP A 1 115 ? 4.221 -0.584 34.058 1.00 73.25 115 ASP A CA 1
ATOM 857 C C . ASP A 1 115 ? 4.136 -0.650 32.518 1.00 73.25 115 ASP A C 1
ATOM 859 O O . ASP A 1 115 ? 3.710 0.313 31.883 1.00 73.25 115 ASP A O 1
ATOM 863 N N . GLU A 1 116 ? 4.500 -1.783 31.907 1.00 78.81 116 GLU A N 1
ATOM 864 C CA . GLU A 1 116 ? 4.396 -2.005 30.455 1.00 78.81 116 GLU A CA 1
ATOM 865 C C . GLU A 1 116 ? 3.058 -2.627 30.024 1.00 78.81 116 GLU A C 1
ATOM 867 O O . GLU A 1 116 ? 2.829 -2.821 28.831 1.00 78.81 116 GLU A O 1
ATOM 872 N N . ALA A 1 117 ? 2.166 -2.949 30.968 1.00 82.81 117 ALA A N 1
ATOM 873 C CA . ALA A 1 117 ? 0.867 -3.530 30.647 1.00 82.81 117 ALA A CA 1
ATOM 874 C C . ALA A 1 117 ? 0.035 -2.561 29.792 1.00 82.81 117 ALA A C 1
ATOM 876 O O . ALA A 1 117 ? -0.301 -1.453 30.225 1.00 82.81 117 ALA A O 1
ATOM 877 N N . ARG A 1 118 ? -0.313 -2.986 28.575 1.00 85.81 118 ARG A N 1
ATOM 878 C CA . ARG A 1 118 ? -1.070 -2.192 27.604 1.00 85.81 118 ARG A CA 1
ATOM 879 C C . ARG A 1 118 ? -2.139 -3.033 26.922 1.00 85.81 118 ARG A C 1
ATOM 881 O O . ARG A 1 118 ? -1.908 -4.186 26.556 1.00 85.81 118 ARG A O 1
ATOM 888 N N . LEU A 1 119 ? -3.309 -2.432 26.740 1.00 85.69 119 LEU A N 1
ATOM 889 C CA . LEU A 1 119 ? -4.334 -2.925 25.830 1.00 85.69 119 LEU A CA 1
ATOM 890 C C . LEU A 1 119 ? -4.144 -2.263 24.473 1.00 85.69 119 LEU A C 1
ATOM 892 O O . LEU A 1 119 ? -4.008 -1.042 24.418 1.00 85.69 119 LEU A O 1
ATOM 896 N N . VAL A 1 120 ? -4.232 -3.061 23.414 1.00 85.88 120 VAL A N 1
ATOM 897 C CA . VAL A 1 120 ? -4.348 -2.590 22.034 1.00 85.88 120 VAL A CA 1
ATOM 898 C C . VAL A 1 120 ? -5.615 -3.205 21.439 1.00 85.88 120 VAL A C 1
ATOM 900 O O . VAL A 1 120 ? -5.745 -4.430 21.392 1.00 85.88 120 VAL A O 1
ATOM 903 N N . VAL A 1 121 ? -6.580 -2.374 21.041 1.00 85.25 121 VAL A N 1
ATOM 904 C CA . VAL A 1 121 ? -7.860 -2.837 20.472 1.00 85.25 121 VAL A CA 1
ATOM 905 C C . VAL A 1 121 ? -7.772 -2.853 18.949 1.00 85.25 121 VAL A C 1
ATOM 907 O O . VAL A 1 121 ? -7.989 -1.841 18.289 1.00 85.25 121 VAL A O 1
ATOM 910 N N . GLU A 1 122 ? -7.461 -4.023 18.390 1.00 84.81 122 GLU A N 1
ATOM 911 C CA . GLU A 1 122 ? -7.287 -4.225 16.946 1.00 84.81 122 GLU A CA 1
ATOM 912 C C . GLU A 1 122 ? -7.959 -5.504 16.439 1.00 84.81 122 GLU A C 1
ATOM 914 O O . GLU A 1 122 ? -8.267 -6.436 17.190 1.00 84.81 122 GLU A O 1
ATOM 919 N N . GLY A 1 123 ? -8.169 -5.557 15.122 1.00 83.06 123 GLY A N 1
ATOM 920 C CA . GLY A 1 123 ? -8.556 -6.768 14.398 1.00 83.06 123 GLY A CA 1
ATOM 921 C C . GLY A 1 123 ? -9.818 -7.436 14.952 1.00 83.06 123 GLY A C 1
ATOM 922 O O . GLY A 1 123 ? -10.878 -6.817 15.038 1.00 83.06 123 GLY A O 1
ATOM 923 N N . GLY A 1 124 ? -9.706 -8.720 15.310 1.00 84.94 124 GLY A N 1
ATOM 924 C CA . GLY A 1 124 ? -10.831 -9.514 15.815 1.00 84.94 124 GLY A CA 1
ATOM 925 C C . GLY A 1 124 ? -11.400 -9.005 17.142 1.00 84.94 124 GLY A C 1
ATOM 926 O O . GLY A 1 124 ? -12.616 -9.000 17.309 1.00 84.94 124 GLY A O 1
ATOM 927 N N . LEU A 1 125 ? -10.543 -8.505 18.042 1.00 87.00 125 LEU A N 1
ATOM 928 C CA . LEU A 1 125 ? -10.979 -7.936 19.321 1.00 87.00 125 LEU A CA 1
ATOM 929 C C . LEU A 1 125 ? -11.787 -6.655 19.097 1.00 87.00 125 LEU A C 1
ATOM 931 O O . LEU A 1 125 ? -12.848 -6.481 19.690 1.00 87.00 125 LEU A O 1
ATOM 935 N N . ARG A 1 126 ? -11.322 -5.784 18.192 1.00 87.69 126 ARG A N 1
ATOM 936 C CA . ARG A 1 126 ? -12.060 -4.577 17.794 1.00 87.69 126 ARG A CA 1
ATOM 937 C C . ARG A 1 126 ? -13.442 -4.929 17.239 1.00 87.69 126 ARG A C 1
ATOM 939 O O . ARG A 1 126 ? -14.428 -4.321 17.644 1.00 87.69 126 ARG A O 1
ATOM 946 N N . ALA A 1 127 ? -13.523 -5.921 16.351 1.00 85.88 127 ALA A N 1
ATOM 947 C CA . ALA A 1 127 ? -14.794 -6.353 15.771 1.00 85.88 127 ALA A CA 1
ATOM 948 C C . ALA A 1 127 ? -15.785 -6.847 16.841 1.00 85.88 127 ALA A C 1
ATOM 950 O O . ALA A 1 127 ? -16.955 -6.472 16.808 1.00 85.88 127 ALA A O 1
ATOM 951 N N . GLU A 1 128 ? -15.316 -7.629 17.816 1.00 90.38 128 GLU A N 1
ATOM 952 C CA . GLU A 1 128 ? -16.139 -8.129 18.925 1.00 90.38 128 GLU A CA 1
ATOM 953 C C . GLU A 1 128 ? -16.628 -7.000 19.847 1.00 90.38 128 GLU A C 1
ATOM 955 O O . GLU A 1 128 ? -17.808 -6.952 20.211 1.00 90.38 128 GLU A O 1
ATOM 960 N N . VAL A 1 129 ? -15.748 -6.050 20.178 1.00 89.69 129 VAL A N 1
ATOM 961 C CA . VAL A 1 129 ? -16.078 -4.867 20.990 1.00 89.69 129 VAL A CA 1
ATOM 962 C C . VAL A 1 129 ? -17.140 -4.015 20.297 1.00 89.69 129 VAL A C 1
ATOM 964 O O . VAL A 1 129 ? -18.156 -3.686 20.908 1.00 89.69 129 VAL A O 1
ATOM 967 N N . ILE A 1 130 ? -16.940 -3.697 19.015 1.00 89.19 130 ILE A N 1
ATOM 968 C CA . ILE A 1 130 ? -17.881 -2.897 18.221 1.00 89.19 130 ILE A CA 1
ATOM 969 C C . ILE A 1 130 ? -19.225 -3.604 18.109 1.00 89.19 130 ILE A C 1
ATOM 971 O O . ILE A 1 130 ? -20.252 -2.995 18.388 1.00 89.19 130 ILE A O 1
ATOM 975 N N . GLN A 1 131 ? -19.228 -4.897 17.779 1.00 89.75 131 GLN A N 1
ATOM 976 C CA . GLN A 1 131 ? -20.460 -5.671 17.662 1.00 89.75 131 GLN A CA 1
ATOM 977 C C . GLN A 1 131 ? -21.244 -5.687 18.980 1.00 89.75 131 GLN A C 1
ATOM 979 O O . GLN A 1 131 ? -22.472 -5.579 18.973 1.00 89.75 131 GLN A O 1
ATOM 984 N N . THR A 1 132 ? -20.543 -5.797 20.110 1.00 90.06 132 THR A N 1
ATOM 985 C CA . THR A 1 132 ? -21.160 -5.752 21.441 1.00 90.06 132 THR A CA 1
ATOM 986 C C . THR A 1 132 ? -21.789 -4.386 21.706 1.00 90.06 132 THR A C 1
ATOM 988 O O . THR A 1 132 ? -22.946 -4.314 22.119 1.00 90.06 132 THR A O 1
ATOM 991 N N . LEU A 1 133 ? -21.068 -3.298 21.425 1.00 90.56 133 LEU A N 1
ATOM 992 C CA . LEU A 1 133 ? -21.559 -1.934 21.635 1.00 90.56 133 LEU A CA 1
ATOM 993 C C . LEU A 1 133 ? -22.712 -1.570 20.692 1.00 90.56 133 LEU A C 1
ATOM 995 O O . LEU A 1 133 ? -23.673 -0.947 21.139 1.00 90.56 133 LEU A O 1
ATOM 999 N N . ASP A 1 134 ? -22.678 -2.010 19.434 1.00 90.31 134 ASP A N 1
ATOM 1000 C CA . ASP A 1 134 ? -23.768 -1.813 18.471 1.00 90.31 134 ASP A CA 1
ATOM 1001 C C . ASP A 1 134 ? -25.030 -2.576 18.896 1.00 90.31 134 ASP A C 1
ATOM 1003 O O . ASP A 1 134 ? -26.140 -2.040 18.836 1.00 90.31 134 ASP A O 1
ATOM 1007 N N . ALA A 1 135 ? -24.874 -3.808 19.396 1.00 88.50 135 ALA A N 1
ATOM 1008 C CA . ALA A 1 135 ? -25.986 -4.586 19.939 1.00 88.50 135 ALA A CA 1
ATOM 1009 C C . ALA A 1 135 ? -26.606 -3.908 21.170 1.00 88.50 135 ALA A C 1
ATOM 1011 O O . ALA A 1 135 ? -27.830 -3.888 21.311 1.00 88.50 135 ALA A O 1
ATOM 1012 N N . MET A 1 136 ? -25.778 -3.319 22.038 1.00 88.56 136 MET A N 1
ATOM 1013 C CA . MET A 1 136 ? -26.259 -2.556 23.187 1.00 88.56 136 MET A CA 1
ATOM 1014 C C . MET A 1 136 ? -26.995 -1.283 22.745 1.00 88.56 136 MET A C 1
ATOM 1016 O O . MET A 1 136 ? -28.123 -1.038 23.180 1.00 88.56 136 MET A O 1
ATOM 1020 N N . ALA A 1 137 ? -26.397 -0.515 21.829 1.00 86.88 137 ALA A N 1
ATOM 1021 C CA . ALA A 1 137 ? -26.952 0.731 21.306 1.00 86.88 137 ALA A CA 1
ATOM 1022 C C . ALA A 1 137 ? -28.296 0.524 20.588 1.00 86.88 137 ALA A C 1
ATOM 1024 O O . ALA A 1 137 ? -29.181 1.369 20.700 1.00 86.88 137 ALA A O 1
ATOM 1025 N N . ALA A 1 138 ? -28.496 -0.617 19.918 1.00 86.44 138 ALA A N 1
ATOM 1026 C CA . ALA A 1 138 ? -29.754 -0.954 19.245 1.00 86.44 138 ALA A CA 1
ATOM 1027 C C . ALA A 1 138 ? -30.959 -1.069 20.198 1.00 86.44 138 ALA A C 1
ATOM 1029 O O . ALA A 1 138 ? -32.102 -0.892 19.776 1.00 86.44 138 ALA A O 1
ATOM 1030 N N . THR A 1 139 ? -30.714 -1.368 21.477 1.00 86.00 139 THR A N 1
ATOM 1031 C CA . THR A 1 139 ? -31.754 -1.482 22.516 1.00 86.00 139 THR A CA 1
ATOM 1032 C C . THR A 1 139 ? -31.782 -0.303 23.490 1.00 86.00 139 THR A C 1
ATOM 1034 O O . THR A 1 139 ? -32.642 -0.258 24.368 1.00 86.00 139 THR A O 1
ATOM 1037 N N . ALA A 1 140 ? -30.851 0.640 23.343 1.00 86.75 140 ALA A N 1
ATOM 1038 C CA . ALA A 1 140 ? -30.656 1.755 24.257 1.00 86.75 140 ALA A CA 1
ATOM 1039 C C . ALA A 1 140 ? -31.646 2.898 23.993 1.00 86.75 140 ALA A C 1
ATOM 1041 O O . ALA A 1 140 ? -32.048 3.167 22.856 1.00 86.75 140 ALA A O 1
ATOM 1042 N N . ASN A 1 141 ? -32.009 3.627 25.047 1.00 86.94 141 ASN A N 1
ATOM 1043 C CA . ASN A 1 141 ? -32.694 4.907 24.880 1.00 86.94 141 ASN A CA 1
ATOM 1044 C C . ASN A 1 141 ? -31.718 5.976 24.318 1.00 86.94 141 ASN A C 1
ATOM 1046 O O . ASN A 1 141 ? -30.506 5.772 24.353 1.00 86.94 141 ASN A O 1
ATOM 1050 N N . PRO A 1 142 ? -32.183 7.137 23.816 1.00 85.81 142 PRO A N 1
ATOM 1051 C CA . PRO A 1 142 ? -31.293 8.132 23.203 1.00 85.81 142 PRO A CA 1
ATOM 1052 C C . PRO A 1 142 ? -30.161 8.649 24.109 1.00 85.81 142 PRO A C 1
ATOM 1054 O O . PRO A 1 142 ? -29.081 8.972 23.614 1.00 85.81 142 PRO A O 1
ATOM 1057 N N . GLY A 1 143 ? -30.387 8.731 25.425 1.00 84.12 143 GLY A N 1
ATOM 1058 C CA . GLY A 1 143 ? -29.363 9.142 26.387 1.00 84.12 143 GLY A CA 1
ATOM 1059 C C . GLY A 1 143 ? -28.303 8.059 26.583 1.00 84.12 143 GLY A C 1
ATOM 1060 O O . GLY A 1 143 ? -27.109 8.339 26.498 1.00 84.12 143 GLY A O 1
ATOM 1061 N N . GLU A 1 144 ? -28.733 6.812 26.759 1.00 86.50 144 GLU A N 1
ATOM 1062 C CA . GLU A 1 144 ? -27.858 5.640 26.882 1.00 86.50 144 GLU A CA 1
ATOM 1063 C C . GLU A 1 144 ? -27.063 5.396 25.590 1.00 86.50 144 GLU A C 1
ATOM 1065 O O . GLU A 1 144 ? -25.854 5.168 25.636 1.00 86.50 144 GLU A O 1
ATOM 1070 N N . ALA A 1 145 ? -27.708 5.538 24.429 1.00 87.06 145 ALA A N 1
ATOM 1071 C CA . ALA A 1 145 ? -27.080 5.411 23.117 1.00 87.06 145 ALA A CA 1
ATOM 1072 C C . ALA A 1 145 ? -25.951 6.432 22.926 1.00 87.06 145 ALA A C 1
ATOM 1074 O O . ALA A 1 145 ? -24.919 6.095 22.354 1.00 87.06 145 ALA A O 1
ATOM 1075 N N . SER A 1 146 ? -26.100 7.656 23.445 1.00 87.88 146 SER A N 1
ATOM 1076 C CA . SER A 1 146 ? -25.039 8.668 23.369 1.00 87.88 146 SER A CA 1
ATOM 1077 C C . SER A 1 146 ? -23.800 8.295 24.191 1.00 87.88 146 SER A C 1
ATOM 1079 O O . SER A 1 146 ? -22.675 8.489 23.731 1.00 87.88 146 SER A O 1
ATOM 1081 N N . ALA A 1 147 ? -23.990 7.698 25.373 1.00 87.50 147 ALA A N 1
ATOM 1082 C CA . ALA A 1 147 ? -22.892 7.237 26.220 1.00 87.50 147 ALA A CA 1
ATOM 1083 C C . ALA A 1 147 ? -22.168 6.030 25.602 1.00 87.50 147 ALA A C 1
ATOM 1085 O O . ALA A 1 147 ? -20.938 5.980 25.602 1.00 87.50 147 ALA A O 1
ATOM 1086 N N . LEU A 1 148 ? -22.927 5.088 25.029 1.00 88.38 148 LEU A N 1
ATOM 1087 C CA . LEU A 1 148 ? -22.389 3.918 24.330 1.00 88.38 148 LEU A CA 1
ATOM 1088 C C . LEU A 1 148 ? -21.664 4.295 23.039 1.00 88.38 148 LEU A C 1
ATOM 1090 O O . LEU A 1 148 ? -20.595 3.753 22.780 1.00 88.38 148 LEU A O 1
ATOM 1094 N N . LEU A 1 149 ? -22.189 5.250 22.266 1.00 87.94 149 LEU A N 1
ATOM 1095 C CA . LEU A 1 149 ? -21.513 5.766 21.076 1.00 87.94 149 LEU A CA 1
ATOM 1096 C C . LEU A 1 149 ? -20.211 6.478 21.453 1.00 87.94 149 LEU A C 1
ATOM 1098 O O . LEU A 1 149 ? -19.188 6.249 20.823 1.00 87.94 149 LEU A O 1
ATOM 1102 N N . GLY A 1 150 ? -20.217 7.261 22.536 1.00 87.50 150 GLY A N 1
ATOM 1103 C CA . GLY A 1 150 ? -18.998 7.870 23.065 1.00 87.50 150 GLY A CA 1
ATOM 1104 C C . GLY A 1 150 ? -17.946 6.832 23.464 1.00 87.50 150 GLY A C 1
ATOM 1105 O O . GLY A 1 150 ? -16.769 7.018 23.165 1.00 87.50 150 GLY A O 1
ATOM 1106 N N . LEU A 1 151 ? -18.348 5.726 24.103 1.00 89.44 151 LEU A N 1
ATOM 1107 C CA . LEU A 1 151 ? -17.442 4.613 24.410 1.00 89.44 151 LEU A CA 1
ATOM 1108 C C . LEU A 1 151 ? -16.947 3.916 23.138 1.00 89.44 151 LEU A C 1
ATOM 1110 O O . LEU A 1 151 ? -15.754 3.636 23.029 1.00 89.44 151 LEU A O 1
ATOM 1114 N N . LYS A 1 152 ? -17.846 3.665 22.181 1.00 89.62 152 LYS A N 1
ATOM 1115 C CA . LYS A 1 152 ? -17.515 3.079 20.882 1.00 89.62 152 LYS A CA 1
ATOM 1116 C C . LYS A 1 152 ? -16.449 3.916 20.195 1.00 89.62 152 LYS A C 1
ATOM 1118 O O . LYS A 1 152 ? -15.391 3.379 19.924 1.00 89.62 152 LYS A O 1
ATOM 1123 N N . ASP A 1 153 ? -16.650 5.219 20.042 1.00 86.75 153 ASP A N 1
ATOM 1124 C CA . ASP A 1 153 ? -15.690 6.114 19.386 1.00 86.75 153 ASP A CA 1
ATOM 1125 C C . ASP A 1 153 ? -14.309 6.131 20.069 1.00 86.75 153 ASP A C 1
ATOM 1127 O O . ASP A 1 153 ? -13.295 6.325 19.403 1.00 86.75 153 ASP A O 1
ATOM 1131 N N . HIS A 1 154 ? -14.238 5.903 21.387 1.00 86.19 154 HIS A N 1
ATOM 1132 C CA . HIS A 1 154 ? -12.952 5.763 22.079 1.00 86.19 154 HIS A CA 1
ATOM 1133 C C . HIS A 1 154 ? -12.272 4.420 21.782 1.00 86.19 154 HIS A C 1
ATOM 1135 O O . HIS A 1 154 ? -11.058 4.392 21.607 1.00 86.19 154 HIS A O 1
ATOM 1141 N N . LEU A 1 155 ? -13.025 3.316 21.745 1.00 85.69 155 LEU A N 1
ATOM 1142 C CA . LEU A 1 155 ? -12.486 1.956 21.590 1.00 85.69 155 LEU A CA 1
ATOM 1143 C C . LEU A 1 155 ? -12.292 1.524 20.128 1.00 85.69 155 LEU A C 1
ATOM 1145 O O . LEU A 1 155 ? -11.494 0.633 19.857 1.00 85.69 155 LEU A O 1
ATOM 1149 N N . ASP A 1 156 ? -13.016 2.143 19.199 1.00 82.44 156 ASP A N 1
ATOM 1150 C CA . ASP A 1 156 ? -13.010 1.860 17.760 1.00 82.44 156 ASP A CA 1
ATOM 1151 C C . ASP A 1 156 ? -11.698 2.316 17.081 1.00 82.44 156 ASP A C 1
ATOM 1153 O O . ASP A 1 156 ? -11.355 1.864 15.989 1.00 82.44 156 ASP A O 1
ATOM 1157 N N . GLY A 1 157 ? -10.912 3.153 17.767 1.00 81.75 157 GLY A N 1
ATOM 1158 C CA . GLY A 1 157 ? -9.696 3.756 17.231 1.00 81.75 157 GLY A CA 1
ATOM 1159 C C . GLY A 1 157 ? -9.986 5.009 16.405 1.00 81.75 157 GLY A C 1
ATOM 1160 O O . GLY A 1 157 ? -11.123 5.288 16.021 1.00 81.75 157 GLY A O 1
ATOM 1161 N N . GLN A 1 158 ? -8.953 5.812 16.151 1.00 83.56 158 GLN A N 1
ATOM 1162 C CA . GLN A 1 158 ? -9.099 7.050 15.384 1.00 83.56 158 GLN A CA 1
ATOM 1163 C C . GLN A 1 158 ? -8.770 6.821 13.907 1.00 83.56 158 GLN A C 1
ATOM 1165 O O . GLN A 1 158 ? -7.760 6.191 13.610 1.00 83.56 158 GLN A O 1
ATOM 1170 N N . PRO A 1 159 ? -9.559 7.359 12.965 1.00 86.88 159 PRO A N 1
ATOM 1171 C CA . PRO A 1 159 ? -9.225 7.300 11.548 1.00 8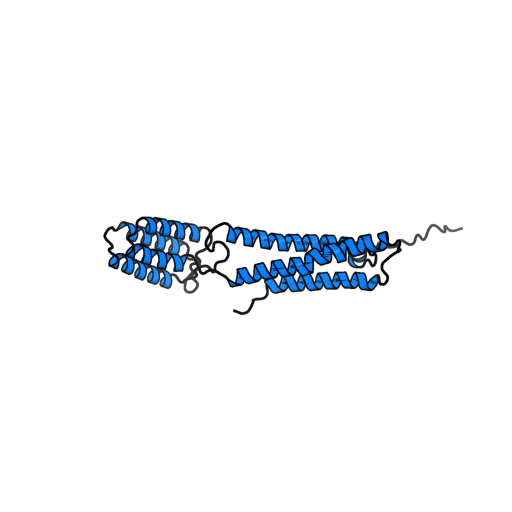6.88 159 PRO A CA 1
ATOM 1172 C C . PRO A 1 159 ? -7.844 7.884 11.215 1.00 86.88 159 PRO A C 1
ATOM 1174 O O . PRO A 1 159 ? -7.586 9.058 11.489 1.00 86.88 159 PRO A O 1
ATOM 1177 N N . ASP A 1 160 ? -6.985 7.105 10.553 1.00 87.56 160 ASP A N 1
ATOM 1178 C CA . ASP A 1 160 ? -5.690 7.570 10.051 1.00 87.56 160 ASP A CA 1
ATOM 1179 C C . ASP A 1 160 ? -5.829 8.155 8.638 1.00 87.56 160 ASP A C 1
ATOM 1181 O O . ASP A 1 160 ? -5.579 7.521 7.606 1.00 87.56 160 ASP A O 1
ATOM 1185 N N . GLY A 1 161 ? -6.222 9.428 8.589 1.00 87.69 161 GLY A N 1
ATOM 1186 C CA . GLY A 1 161 ? -6.282 10.176 7.335 1.00 87.69 161 GLY A CA 1
ATOM 1187 C C . GLY A 1 161 ? -4.908 10.429 6.702 1.00 87.69 161 GLY A C 1
ATOM 1188 O O . GLY A 1 161 ? -4.832 10.693 5.499 1.00 87.69 161 GLY A O 1
ATOM 1189 N N . HIS A 1 162 ? -3.815 10.360 7.468 1.00 89.06 162 HIS A N 1
ATOM 1190 C CA . HIS A 1 162 ? -2.475 10.562 6.924 1.00 89.06 162 HIS A CA 1
ATOM 1191 C C . HIS A 1 162 ? -2.065 9.370 6.060 1.00 89.06 162 HIS A C 1
ATOM 1193 O O . HIS A 1 162 ? -1.662 9.567 4.910 1.00 89.06 162 HIS A O 1
ATOM 1199 N N . LEU A 1 163 ? -2.257 8.143 6.550 1.00 88.69 163 LEU A N 1
ATOM 1200 C CA . LEU A 1 163 ? -1.961 6.933 5.785 1.00 88.69 163 LEU A CA 1
ATOM 1201 C C . LEU A 1 163 ? -2.759 6.880 4.472 1.00 88.69 163 LEU A C 1
ATOM 1203 O O . LEU A 1 163 ? -2.208 6.508 3.432 1.00 88.69 163 LEU A O 1
ATOM 1207 N N . TRP A 1 164 ? -4.022 7.327 4.476 1.00 91.50 164 TRP A N 1
ATOM 1208 C CA . TRP A 1 164 ? -4.826 7.465 3.250 1.00 91.50 164 TRP A CA 1
ATOM 1209 C C . TRP A 1 164 ? -4.137 8.367 2.220 1.00 91.50 164 TRP A C 1
ATOM 1211 O O . TRP A 1 164 ? -3.968 7.993 1.054 1.00 91.50 164 TRP A O 1
ATOM 1221 N N . ASN A 1 165 ? -3.681 9.538 2.666 1.00 93.00 165 ASN A N 1
ATOM 1222 C CA . ASN A 1 165 ? -2.990 10.507 1.819 1.00 93.00 165 ASN A CA 1
ATOM 1223 C C . ASN A 1 165 ? -1.652 9.969 1.291 1.00 93.00 165 ASN A C 1
ATOM 1225 O O . ASN A 1 165 ? -1.313 10.205 0.126 1.00 93.00 165 ASN A O 1
ATOM 1229 N N . VAL A 1 166 ? -0.907 9.219 2.106 1.00 92.00 166 VAL A N 1
ATOM 1230 C CA . VAL A 1 166 ? 0.346 8.573 1.692 1.00 92.00 166 VAL A CA 1
ATOM 1231 C C . VAL A 1 166 ? 0.085 7.535 0.601 1.00 92.00 166 VAL A C 1
ATOM 1233 O O . VAL A 1 166 ? 0.749 7.566 -0.438 1.00 92.00 166 VAL A O 1
ATOM 1236 N N . LEU A 1 167 ? -0.909 6.659 0.774 1.00 92.56 167 LEU A N 1
ATOM 1237 C CA . LEU A 1 167 ? -1.199 5.600 -0.197 1.00 92.56 167 LEU A CA 1
ATOM 1238 C C . LEU A 1 167 ? -1.708 6.136 -1.535 1.00 92.56 167 LEU A C 1
ATOM 1240 O O . LEU A 1 167 ? -1.230 5.693 -2.584 1.00 92.56 167 LEU A O 1
ATOM 1244 N N . ILE A 1 168 ? -2.630 7.105 -1.530 1.00 94.00 168 ILE A N 1
ATOM 1245 C CA . ILE A 1 168 ? -3.146 7.679 -2.783 1.00 94.00 168 ILE A CA 1
ATOM 1246 C C . ILE A 1 168 ? -2.053 8.443 -3.539 1.00 94.00 168 ILE A C 1
ATOM 1248 O O . ILE A 1 168 ? -1.936 8.317 -4.762 1.00 94.00 168 ILE A O 1
ATOM 1252 N N . THR A 1 169 ? -1.198 9.170 -2.813 1.00 94.31 169 THR A N 1
ATOM 1253 C CA . THR A 1 169 ? -0.058 9.888 -3.396 1.00 94.31 169 THR A CA 1
ATOM 1254 C C . THR A 1 169 ? 0.963 8.906 -3.960 1.00 94.31 169 THR A C 1
ATOM 1256 O O . THR A 1 169 ? 1.376 9.048 -5.112 1.00 94.31 169 THR A O 1
ATOM 1259 N N . GLY A 1 170 ? 1.320 7.868 -3.198 1.00 93.12 170 GLY A N 1
ATOM 1260 C CA . GLY A 1 170 ? 2.223 6.804 -3.634 1.00 93.12 170 GLY A CA 1
ATOM 1261 C C . GLY A 1 170 ? 1.712 6.095 -4.888 1.00 93.12 170 GLY A C 1
ATOM 1262 O O . GLY A 1 170 ? 2.453 5.955 -5.861 1.00 93.12 170 GLY A O 1
ATOM 1263 N N . HIS A 1 171 ? 0.429 5.726 -4.928 1.00 94.88 171 HIS A N 1
ATOM 1264 C CA . HIS A 1 171 ? -0.200 5.135 -6.112 1.00 94.88 171 HIS A CA 1
ATOM 1265 C C . HIS A 1 171 ? -0.074 6.041 -7.347 1.00 94.88 171 HIS A C 1
ATOM 1267 O O . HIS A 1 171 ? 0.402 5.595 -8.398 1.00 94.88 171 HIS A O 1
ATOM 1273 N N . GLY A 1 172 ? -0.462 7.315 -7.214 1.00 94.38 172 GLY A N 1
ATOM 1274 C CA . GLY A 1 172 ? -0.434 8.286 -8.309 1.00 94.38 172 GLY A CA 1
ATOM 1275 C C . GLY A 1 172 ? 0.978 8.543 -8.838 1.00 94.38 172 GLY A C 1
ATOM 1276 O O . GLY A 1 172 ? 1.202 8.494 -10.050 1.00 94.38 172 GLY A O 1
ATOM 1277 N N . VAL A 1 173 ? 1.947 8.749 -7.941 1.00 95.12 173 VAL A N 1
ATOM 1278 C CA . VAL A 1 173 ? 3.360 8.952 -8.297 1.00 95.12 173 VAL A CA 1
ATOM 1279 C C . VAL A 1 173 ? 3.922 7.728 -9.017 1.00 95.12 173 VAL A C 1
ATOM 1281 O O . VAL A 1 173 ? 4.526 7.876 -10.083 1.00 95.12 173 VAL A O 1
ATOM 1284 N N . LEU A 1 174 ? 3.683 6.520 -8.492 1.00 94.75 174 LEU A N 1
ATOM 1285 C CA . LEU A 1 174 ? 4.139 5.283 -9.126 1.00 94.75 174 LEU A CA 1
ATOM 1286 C C . LEU A 1 174 ? 3.534 5.113 -10.522 1.00 94.75 174 LEU A C 1
ATOM 1288 O O . LEU A 1 174 ? 4.275 4.878 -11.474 1.00 94.75 174 LEU A O 1
ATOM 1292 N N . MET A 1 175 ? 2.221 5.293 -10.684 1.00 96.00 175 MET A N 1
ATOM 1293 C CA . MET A 1 175 ? 1.581 5.120 -11.993 1.00 96.00 175 MET A CA 1
ATOM 1294 C C . MET A 1 175 ? 2.079 6.127 -13.031 1.00 96.00 175 MET A C 1
ATOM 1296 O O . MET A 1 175 ? 2.430 5.740 -14.150 1.00 96.00 175 MET A O 1
ATOM 1300 N N . MET A 1 176 ? 2.122 7.410 -12.665 1.00 94.62 176 MET A N 1
ATOM 1301 C CA . MET A 1 176 ? 2.410 8.488 -13.609 1.00 94.62 176 MET A CA 1
ATOM 1302 C C . MET A 1 176 ? 3.881 8.517 -14.030 1.00 94.62 176 MET A C 1
ATOM 1304 O O . MET A 1 176 ? 4.171 8.644 -15.219 1.00 94.62 176 MET A O 1
ATOM 1308 N N . PHE A 1 177 ? 4.809 8.358 -13.083 1.00 95.25 177 PHE A N 1
ATOM 1309 C CA . PHE A 1 177 ? 6.242 8.491 -13.359 1.00 95.25 177 PHE A CA 1
ATOM 1310 C C . PHE A 1 177 ? 6.958 7.159 -13.561 1.00 95.25 177 PHE A C 1
ATOM 1312 O O . PHE A 1 177 ? 7.916 7.103 -14.330 1.00 95.25 177 PHE A O 1
ATOM 1319 N N . PHE A 1 178 ? 6.508 6.089 -12.903 1.00 96.75 178 PHE A N 1
ATOM 1320 C CA . PHE A 1 178 ? 7.287 4.854 -12.791 1.00 96.75 178 PHE A CA 1
ATOM 1321 C C . PHE A 1 178 ? 6.659 3.630 -13.476 1.00 96.75 178 PHE A C 1
ATOM 1323 O O . PHE A 1 178 ? 7.315 2.591 -13.559 1.00 96.75 178 PHE A O 1
ATOM 1330 N N . VAL A 1 179 ? 5.442 3.752 -14.022 1.00 96.94 179 VAL A N 1
ATOM 1331 C CA . VAL A 1 179 ? 4.744 2.656 -14.719 1.00 96.94 179 VAL A CA 1
ATOM 1332 C C . VAL A 1 179 ? 4.413 3.024 -16.161 1.00 96.94 179 VAL A C 1
ATOM 1334 O O . VAL A 1 179 ? 5.011 2.468 -17.079 1.00 96.94 179 VAL A O 1
ATOM 1337 N N . VAL A 1 180 ? 3.490 3.964 -16.394 1.00 96.25 180 VAL A N 1
ATOM 1338 C CA . VAL A 1 180 ? 2.916 4.170 -17.737 1.00 96.25 180 VAL A CA 1
ATOM 1339 C C . VAL A 1 180 ? 3.949 4.727 -18.716 1.00 96.25 180 VAL A C 1
ATOM 1341 O O . VAL A 1 180 ? 4.149 4.161 -19.793 1.00 96.25 180 VAL A O 1
ATOM 1344 N N . ILE A 1 181 ? 4.639 5.812 -18.345 1.00 96.81 181 ILE A N 1
ATOM 1345 C CA . ILE A 1 181 ? 5.661 6.424 -19.205 1.00 96.81 181 ILE A CA 1
ATOM 1346 C C . ILE A 1 181 ? 6.849 5.466 -19.414 1.00 96.81 181 ILE A C 1
ATOM 1348 O O . ILE A 1 181 ? 7.206 5.234 -20.572 1.00 96.81 181 ILE A O 1
ATOM 1352 N N . PRO A 1 182 ? 7.435 4.844 -18.369 1.00 96.81 182 PRO A N 1
ATOM 1353 C CA . PRO A 1 182 ? 8.518 3.880 -18.560 1.00 96.81 182 PRO A CA 1
ATOM 1354 C C . PRO A 1 182 ? 8.123 2.655 -19.385 1.00 96.81 182 PRO A C 1
ATOM 1356 O O . PRO A 1 182 ? 8.920 2.224 -20.209 1.00 96.81 182 PRO A O 1
ATOM 1359 N N . ALA A 1 183 ? 6.906 2.120 -19.249 1.00 97.62 183 ALA A N 1
ATOM 1360 C CA . ALA A 1 183 ? 6.466 0.985 -20.061 1.00 97.62 183 ALA A CA 1
ATOM 1361 C C . ALA A 1 183 ? 6.310 1.362 -21.544 1.00 97.62 183 ALA A C 1
ATOM 1363 O O . ALA A 1 183 ? 6.833 0.678 -22.426 1.00 97.62 183 ALA A O 1
ATOM 1364 N N . LEU A 1 184 ? 5.611 2.465 -21.832 1.00 97.25 184 LEU A N 1
ATOM 1365 C CA . LEU A 1 184 ? 5.307 2.861 -23.209 1.00 97.25 184 LEU A CA 1
ATOM 1366 C C . LEU A 1 184 ? 6.520 3.471 -23.920 1.00 97.25 184 LEU A C 1
ATOM 1368 O O . LEU A 1 184 ? 6.864 3.049 -25.022 1.00 97.25 184 LEU A O 1
ATOM 1372 N N . PHE A 1 185 ? 7.195 4.437 -23.299 1.00 96.38 185 PHE A N 1
ATOM 1373 C CA . PHE A 1 185 ? 8.327 5.137 -23.913 1.00 96.38 185 PHE A CA 1
ATOM 1374 C C . PHE A 1 185 ? 9.656 4.431 -23.640 1.00 96.38 185 PHE A C 1
ATOM 1376 O O . PHE A 1 185 ? 10.429 4.196 -24.567 1.00 96.38 185 PHE A O 1
ATOM 1383 N N . GLY A 1 186 ? 9.915 4.054 -22.387 1.00 94.44 186 GLY A N 1
ATOM 1384 C CA . GLY A 1 186 ? 11.139 3.340 -22.012 1.00 94.44 186 GLY A CA 1
ATOM 1385 C C . GLY A 1 186 ? 11.167 1.899 -22.525 1.00 94.44 186 GLY A C 1
ATOM 1386 O O . GLY A 1 186 ? 12.219 1.425 -22.936 1.00 94.44 186 GLY A O 1
ATOM 1387 N N . GLY A 1 187 ? 10.026 1.212 -22.551 1.00 96.69 187 GLY A N 1
ATOM 1388 C CA . GLY A 1 187 ? 9.907 -0.176 -22.981 1.00 96.69 187 GLY A CA 1
ATOM 1389 C C . GLY A 1 187 ? 9.684 -0.306 -24.479 1.00 96.69 187 GLY A C 1
ATOM 1390 O O . GLY A 1 187 ? 10.610 -0.592 -25.242 1.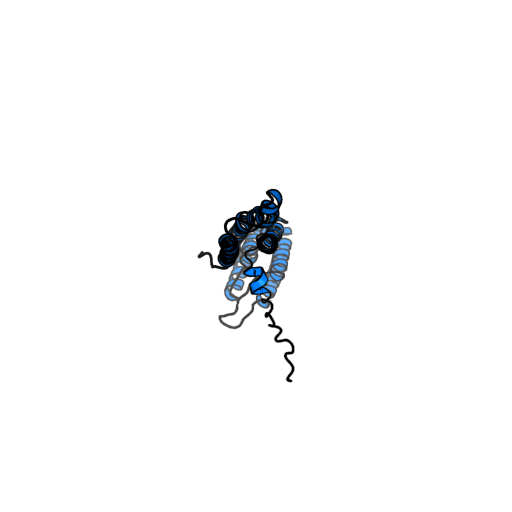00 96.69 187 GLY A O 1
ATOM 1391 N N . PHE A 1 188 ? 8.446 -0.071 -24.917 1.00 97.19 188 PHE A N 1
ATOM 1392 C CA . PHE A 1 188 ? 8.083 -0.202 -26.330 1.00 97.19 188 PHE A CA 1
ATOM 1393 C C . PHE A 1 188 ? 8.798 0.804 -27.228 1.00 97.19 188 PHE A C 1
ATOM 1395 O O . PHE A 1 188 ? 9.215 0.432 -28.324 1.00 97.19 188 PHE A O 1
ATOM 1402 N N . GLY A 1 189 ? 8.986 2.044 -26.772 1.00 96.69 189 GLY A N 1
ATOM 1403 C CA . GLY A 1 189 ? 9.749 3.052 -27.506 1.00 96.69 189 GLY A CA 1
ATOM 1404 C C . GLY A 1 189 ? 11.176 2.588 -27.790 1.00 96.69 189 GLY A C 1
ATOM 1405 O O . GLY A 1 189 ? 11.570 2.542 -28.951 1.00 96.69 189 GLY A O 1
ATOM 1406 N N . ASN A 1 190 ? 11.926 2.144 -26.778 1.00 96.06 190 ASN A N 1
ATOM 1407 C CA . ASN A 1 190 ? 13.270 1.598 -27.004 1.00 96.06 190 ASN A CA 1
ATOM 1408 C C . ASN A 1 190 ? 13.262 0.342 -27.874 1.00 96.06 190 ASN A C 1
ATOM 1410 O O . ASN A 1 190 ? 14.116 0.199 -28.746 1.00 96.06 190 ASN A O 1
ATOM 1414 N N . TYR A 1 191 ? 12.308 -0.566 -27.673 1.00 96.31 191 TYR A N 1
ATOM 1415 C CA . TYR A 1 191 ? 12.298 -1.829 -28.402 1.00 96.31 191 TYR A CA 1
ATOM 1416 C C . TYR A 1 191 ? 11.955 -1.643 -29.886 1.00 96.31 191 TYR A C 1
ATOM 1418 O O . TYR A 1 191 ? 12.664 -2.146 -30.759 1.00 96.31 191 TYR A O 1
ATOM 1426 N N . PHE A 1 192 ? 10.870 -0.925 -30.181 1.00 96.38 192 PHE A N 1
ATOM 1427 C CA . PHE A 1 192 ? 10.291 -0.871 -31.520 1.00 96.38 192 PHE A CA 1
ATOM 1428 C C . PHE A 1 192 ? 10.704 0.350 -32.335 1.00 96.38 192 PHE A C 1
ATOM 1430 O O . PHE A 1 192 ? 10.785 0.219 -33.552 1.00 96.38 192 PHE A O 1
ATOM 1437 N N . MET A 1 193 ? 10.990 1.511 -31.733 1.00 96.75 193 MET A N 1
ATOM 1438 C CA . MET A 1 193 ? 11.259 2.725 -32.520 1.00 96.75 193 MET A CA 1
ATOM 1439 C C . MET A 1 193 ? 12.459 2.564 -33.471 1.00 96.75 193 MET A C 1
ATOM 1441 O O . MET A 1 193 ? 12.266 2.822 -34.660 1.00 96.75 193 MET A O 1
ATOM 1445 N N . PRO A 1 194 ? 13.634 2.039 -33.050 1.00 95.44 194 PRO A N 1
ATOM 1446 C CA . PRO A 1 194 ? 14.741 1.781 -33.977 1.00 95.44 194 PRO A CA 1
ATOM 1447 C C . PRO A 1 194 ? 14.376 0.791 -35.091 1.00 95.44 194 PRO A C 1
ATOM 1449 O O . PRO A 1 194 ? 14.764 0.986 -36.241 1.00 95.44 194 PRO A O 1
ATOM 1452 N N . LEU A 1 195 ? 13.561 -0.225 -34.781 1.00 94.56 195 LEU A N 1
ATOM 1453 C CA . LEU A 1 195 ? 13.103 -1.217 -35.759 1.00 94.56 195 LEU A CA 1
ATOM 1454 C C . LEU A 1 195 ? 12.161 -0.608 -36.802 1.00 94.56 195 LEU A C 1
ATOM 1456 O O . LEU A 1 195 ? 12.272 -0.930 -37.982 1.00 94.56 195 LEU A O 1
ATOM 1460 N N . MET A 1 196 ? 11.260 0.285 -36.385 1.00 96.75 196 MET A N 1
ATOM 1461 C CA . MET A 1 196 ? 10.309 0.961 -37.273 1.00 96.75 196 MET A CA 1
ATOM 1462 C C . MET A 1 196 ? 11.005 1.896 -38.268 1.00 96.75 196 MET A C 1
ATOM 1464 O O . MET A 1 196 ? 10.544 2.027 -39.399 1.00 96.75 196 MET A O 1
ATOM 1468 N N . ILE A 1 197 ? 12.116 2.522 -37.869 1.00 96.44 197 ILE A N 1
ATOM 1469 C CA . ILE A 1 197 ? 12.901 3.421 -38.733 1.00 96.44 197 ILE A CA 1
ATOM 1470 C C . ILE A 1 197 ? 14.064 2.714 -39.451 1.00 96.44 197 ILE A C 1
ATOM 1472 O O . ILE A 1 197 ? 14.824 3.365 -40.163 1.00 96.44 197 ILE A O 1
ATOM 1476 N N . GLY A 1 198 ? 14.226 1.398 -39.265 1.00 95.25 198 GLY A N 1
ATOM 1477 C CA . GLY A 1 198 ? 15.308 0.614 -39.870 1.00 95.25 198 GLY A CA 1
ATOM 1478 C C . GLY A 1 198 ? 16.709 0.947 -39.340 1.00 95.25 198 GLY A C 1
ATOM 1479 O O . GLY A 1 198 ? 17.701 0.652 -40.006 1.00 95.25 198 GLY A O 1
ATOM 1480 N N . ALA A 1 199 ? 16.807 1.569 -38.163 1.00 95.44 199 ALA A N 1
ATOM 1481 C CA . ALA A 1 199 ? 18.080 1.877 -37.527 1.00 95.44 199 ALA A CA 1
ATOM 1482 C C . ALA A 1 199 ? 18.657 0.633 -36.825 1.00 95.44 199 ALA A C 1
ATOM 1484 O O . ALA A 1 199 ? 17.905 -0.147 -36.234 1.00 95.44 199 ALA A O 1
ATOM 1485 N N . PRO A 1 200 ? 19.989 0.442 -36.848 1.00 92.56 200 PRO A N 1
ATOM 1486 C CA . PRO A 1 200 ? 20.626 -0.696 -36.189 1.00 92.56 200 PRO A CA 1
ATOM 1487 C C . PRO A 1 200 ? 20.569 -0.621 -34.653 1.00 92.56 200 PRO A C 1
ATOM 1489 O O . PRO A 1 200 ? 20.512 -1.666 -34.010 1.00 92.56 200 PRO A O 1
ATOM 1492 N N . ASP A 1 201 ? 20.602 0.585 -34.072 1.00 92.62 201 ASP A N 1
ATOM 1493 C CA . ASP A 1 201 ? 20.484 0.842 -32.629 1.00 92.62 201 ASP A CA 1
ATOM 1494 C C . ASP A 1 201 ? 20.154 2.333 -32.373 1.00 92.62 201 ASP A C 1
ATOM 1496 O O . ASP A 1 201 ? 20.087 3.139 -33.307 1.00 92.62 201 ASP A O 1
ATOM 1500 N N . MET A 1 202 ? 19.970 2.716 -31.109 1.00 94.12 202 MET A N 1
ATOM 1501 C CA . MET A 1 202 ? 19.811 4.107 -30.665 1.00 94.12 202 MET A CA 1
ATOM 1502 C C . MET A 1 202 ? 21.098 4.924 -30.874 1.00 94.12 202 MET A C 1
ATOM 1504 O O . MET A 1 202 ? 22.204 4.411 -30.727 1.00 94.12 202 MET A O 1
ATOM 1508 N N . ALA A 1 203 ? 20.973 6.232 -31.130 1.00 93.81 203 ALA A N 1
ATOM 1509 C CA . ALA A 1 203 ? 22.121 7.117 -31.383 1.00 93.81 203 ALA A CA 1
ATOM 1510 C C . ALA A 1 203 ? 23.135 7.185 -30.219 1.00 93.81 203 ALA A C 1
ATOM 1512 O O . ALA A 1 203 ? 24.332 7.352 -30.446 1.00 93.81 203 ALA A O 1
ATOM 1513 N N . PHE A 1 204 ? 22.667 7.024 -28.973 1.00 95.94 204 PHE A N 1
ATOM 1514 C CA . PHE A 1 204 ? 23.505 7.042 -27.768 1.00 95.94 204 PHE A CA 1
ATOM 1515 C C . PHE A 1 204 ? 23.259 5.805 -26.878 1.00 95.94 204 PHE A C 1
ATOM 1517 O O . PHE A 1 204 ? 22.604 5.914 -25.837 1.00 95.94 204 PHE A O 1
ATOM 1524 N N . PRO A 1 205 ? 23.811 4.625 -27.226 1.00 92.62 205 PRO A N 1
ATOM 1525 C CA . PRO A 1 205 ? 23.516 3.361 -26.535 1.00 92.62 205 PRO A CA 1
ATOM 1526 C C . PRO A 1 205 ? 23.867 3.356 -25.036 1.00 92.62 205 PRO A C 1
ATOM 1528 O O . PRO A 1 205 ? 23.120 2.849 -24.203 1.00 92.62 205 PRO A O 1
ATOM 1531 N N . ARG A 1 206 ? 24.989 3.983 -24.652 1.00 94.06 206 ARG A N 1
ATOM 1532 C CA . ARG A 1 206 ? 25.415 4.069 -23.240 1.00 94.06 206 ARG A CA 1
ATOM 1533 C C . ARG A 1 206 ? 24.528 4.993 -22.407 1.00 94.06 206 ARG A C 1
ATOM 1535 O O . ARG A 1 206 ? 24.269 4.700 -21.244 1.00 94.06 206 ARG A O 1
ATOM 1542 N N . LEU A 1 207 ? 24.058 6.091 -23.003 1.00 95.19 207 LEU A N 1
ATOM 1543 C CA . LEU A 1 207 ? 23.129 7.012 -22.347 1.00 95.19 207 LEU A CA 1
ATOM 1544 C C . LEU A 1 207 ? 21.767 6.343 -22.155 1.00 95.19 207 LEU A C 1
ATOM 1546 O O . LEU A 1 207 ? 21.137 6.524 -21.118 1.00 95.19 207 LEU A O 1
ATOM 1550 N N . ASN A 1 208 ? 21.355 5.504 -23.106 1.00 95.56 208 ASN A N 1
ATOM 1551 C CA . ASN A 1 208 ? 20.144 4.710 -22.968 1.00 95.56 208 ASN A CA 1
ATOM 1552 C C . ASN A 1 208 ? 20.219 3.758 -21.761 1.00 95.56 208 ASN A C 1
ATOM 1554 O O . ASN A 1 208 ? 19.308 3.745 -20.937 1.00 95.56 208 ASN A O 1
ATOM 1558 N N . ASN A 1 209 ? 21.339 3.050 -21.579 1.00 94.56 209 ASN A N 1
ATOM 1559 C CA . ASN A 1 209 ? 21.548 2.231 -20.380 1.00 94.56 209 ASN A CA 1
ATOM 1560 C C . ASN A 1 209 ? 21.532 3.076 -19.089 1.00 94.56 209 ASN A C 1
ATOM 1562 O O . ASN A 1 209 ? 20.893 2.700 -18.110 1.00 94.56 209 ASN A O 1
ATOM 1566 N N . LEU A 1 210 ? 22.173 4.252 -19.088 1.00 96.00 210 LEU A N 1
ATOM 1567 C CA . LEU A 1 210 ? 22.125 5.172 -17.944 1.00 96.00 210 LEU A CA 1
ATOM 1568 C C . LEU A 1 210 ? 20.688 5.605 -17.606 1.00 96.00 210 LEU A C 1
ATOM 1570 O O . LEU A 1 210 ? 20.348 5.685 -16.429 1.00 96.00 210 LEU A O 1
ATOM 1574 N N . SER A 1 211 ? 19.840 5.847 -18.612 1.00 96.06 211 SER A N 1
ATOM 1575 C CA . SER A 1 211 ? 18.435 6.216 -18.393 1.00 96.06 211 SER A CA 1
ATOM 1576 C C . SER A 1 211 ? 17.688 5.157 -17.577 1.00 96.06 211 SER A C 1
ATOM 1578 O O . SER A 1 211 ? 16.965 5.499 -16.643 1.00 96.06 211 SER A O 1
ATOM 1580 N N . TYR A 1 212 ? 17.936 3.875 -17.868 1.00 96.50 212 TYR A N 1
ATOM 1581 C CA . TYR A 1 212 ? 17.328 2.764 -17.143 1.00 96.50 212 TYR A CA 1
ATOM 1582 C C . TYR A 1 212 ? 17.788 2.733 -15.681 1.00 96.50 212 TYR A C 1
ATOM 1584 O O . TYR A 1 212 ? 16.978 2.571 -14.771 1.00 96.50 212 TYR A O 1
ATOM 1592 N N . TRP A 1 213 ? 19.075 2.971 -15.429 1.00 96.06 213 TRP A N 1
ATOM 1593 C CA . TRP A 1 213 ? 19.599 3.037 -14.064 1.00 96.06 213 TRP A CA 1
ATOM 1594 C C . TRP A 1 213 ? 19.054 4.223 -13.262 1.00 96.06 213 TRP A C 1
ATOM 1596 O O . TRP A 1 213 ? 18.758 4.066 -12.078 1.00 96.06 213 TRP A O 1
ATOM 1606 N N . LEU A 1 214 ? 18.856 5.383 -13.895 1.00 96.81 214 LEU A N 1
ATOM 1607 C CA . LEU A 1 214 ? 18.191 6.525 -13.258 1.00 96.81 214 LEU A CA 1
ATOM 1608 C C . LEU A 1 214 ? 16.730 6.211 -12.919 1.00 96.81 214 LEU A C 1
ATOM 1610 O O . LEU A 1 214 ? 16.256 6.594 -11.851 1.00 96.81 214 LEU A O 1
ATOM 1614 N N . TYR A 1 215 ? 16.036 5.475 -13.788 1.00 96.88 215 TYR A N 1
ATOM 1615 C CA . TYR A 1 215 ? 14.683 4.994 -13.521 1.00 96.88 215 TYR A CA 1
ATOM 1616 C C . TYR A 1 215 ? 14.635 4.052 -12.306 1.00 96.88 215 TYR A C 1
ATOM 1618 O O . TYR A 1 215 ? 13.810 4.254 -11.411 1.00 96.88 215 TYR A O 1
ATOM 1626 N N . VAL A 1 216 ? 15.543 3.075 -12.221 1.00 95.44 216 VAL A N 1
ATOM 1627 C CA . VAL A 1 216 ? 15.633 2.163 -11.064 1.00 95.44 216 VAL A CA 1
ATOM 1628 C C . VAL A 1 216 ? 15.937 2.935 -9.776 1.00 95.44 216 VAL A C 1
ATOM 1630 O O . VAL A 1 216 ? 15.265 2.725 -8.768 1.00 95.44 216 VAL A O 1
ATOM 1633 N N . ALA A 1 217 ? 16.892 3.868 -9.808 1.00 96.38 217 ALA A N 1
ATOM 1634 C CA . ALA A 1 217 ? 17.227 4.697 -8.651 1.00 96.38 217 ALA A CA 1
ATOM 1635 C C . ALA A 1 217 ? 16.045 5.576 -8.202 1.00 96.38 217 ALA A C 1
ATOM 1637 O O . ALA A 1 217 ? 15.729 5.620 -7.015 1.00 96.38 217 ALA A O 1
ATOM 1638 N N . GLY A 1 218 ? 15.352 6.232 -9.139 1.00 95.44 218 GLY A N 1
ATOM 1639 C CA . GLY A 1 218 ? 14.168 7.041 -8.839 1.00 95.44 218 GLY A CA 1
ATOM 1640 C C . GLY A 1 218 ? 13.020 6.215 -8.257 1.00 95.44 218 GLY A C 1
ATOM 1641 O O . GLY A 1 218 ? 12.383 6.643 -7.298 1.00 95.44 218 GLY A O 1
ATOM 1642 N N . THR A 1 219 ? 12.808 5.005 -8.778 1.00 94.50 219 THR A N 1
ATOM 1643 C CA . THR A 1 219 ? 11.807 4.064 -8.252 1.00 94.50 219 THR A CA 1
ATOM 1644 C C . THR A 1 219 ? 12.145 3.644 -6.821 1.00 94.50 219 THR A C 1
ATOM 1646 O O . THR A 1 219 ? 11.267 3.629 -5.963 1.00 94.50 219 THR A O 1
ATOM 1649 N N . ALA A 1 220 ? 13.417 3.345 -6.538 1.00 92.88 220 ALA A N 1
ATOM 1650 C CA . ALA A 1 220 ? 13.864 2.995 -5.192 1.00 92.88 220 ALA A CA 1
ATOM 1651 C C . ALA A 1 220 ? 13.642 4.149 -4.203 1.00 92.88 220 ALA A C 1
ATOM 1653 O O . ALA A 1 220 ? 13.138 3.923 -3.107 1.00 92.88 220 ALA A O 1
ATOM 1654 N N . LEU A 1 221 ? 13.943 5.389 -4.603 1.00 93.69 221 LEU A N 1
ATOM 1655 C CA . LEU A 1 221 ? 13.679 6.570 -3.776 1.00 93.69 221 LEU A CA 1
ATOM 1656 C C . LEU A 1 221 ? 12.184 6.774 -3.519 1.00 93.69 221 LEU A C 1
ATOM 1658 O O . LEU A 1 221 ? 11.799 7.036 -2.383 1.00 93.69 221 LEU A O 1
ATOM 1662 N N . ALA A 1 222 ? 11.344 6.622 -4.546 1.00 91.12 222 ALA A N 1
ATOM 1663 C CA . ALA A 1 222 ? 9.895 6.733 -4.403 1.00 91.12 222 ALA A CA 1
ATOM 1664 C C . ALA A 1 222 ? 9.331 5.665 -3.454 1.00 91.12 222 ALA A C 1
ATOM 1666 O O . ALA A 1 222 ? 8.441 5.961 -2.664 1.00 91.12 222 ALA A O 1
ATOM 1667 N N . PHE A 1 223 ? 9.872 4.446 -3.494 1.00 86.88 223 PHE A N 1
ATOM 1668 C CA . PHE A 1 223 ? 9.491 3.388 -2.564 1.00 86.88 223 PHE A CA 1
ATOM 1669 C C . PHE A 1 223 ? 9.938 3.710 -1.135 1.00 86.88 223 PHE A C 1
ATOM 1671 O O . PHE A 1 223 ? 9.123 3.655 -0.221 1.00 86.88 223 PHE A O 1
ATOM 1678 N N . CYS A 1 224 ? 11.195 4.123 -0.937 1.00 88.69 224 CYS A N 1
ATOM 1679 C CA . CYS A 1 224 ? 11.695 4.529 0.378 1.00 88.69 224 CYS A CA 1
ATOM 1680 C C . CYS A 1 224 ? 10.893 5.689 0.981 1.00 88.69 224 CYS A C 1
ATOM 1682 O O . CYS A 1 224 ? 10.678 5.701 2.187 1.00 88.69 224 CYS A O 1
ATOM 1684 N N . ALA A 1 225 ? 10.415 6.630 0.162 1.00 87.88 225 ALA A N 1
ATOM 1685 C CA . ALA A 1 225 ? 9.625 7.769 0.628 1.00 87.88 225 ALA A CA 1
ATOM 1686 C C . ALA A 1 225 ? 8.317 7.364 1.332 1.00 87.88 225 ALA A C 1
ATOM 1688 O O . ALA A 1 225 ? 7.846 8.114 2.175 1.00 87.88 225 ALA A O 1
ATOM 1689 N N . VAL A 1 226 ? 7.756 6.187 1.030 1.00 82.50 226 VAL A N 1
ATOM 1690 C CA . VAL A 1 226 ? 6.548 5.667 1.700 1.00 82.50 226 VAL A CA 1
ATOM 1691 C C . VAL A 1 226 ? 6.846 5.163 3.119 1.00 82.50 226 VAL A C 1
ATOM 1693 O O . VAL A 1 226 ? 5.951 5.136 3.953 1.00 82.50 226 VAL A O 1
ATOM 1696 N N . PHE A 1 227 ? 8.092 4.769 3.404 1.00 79.56 227 PHE A N 1
ATOM 1697 C CA . PHE A 1 227 ? 8.504 4.203 4.699 1.00 79.56 227 PHE A CA 1
ATOM 1698 C C . PHE A 1 227 ? 9.280 5.181 5.578 1.00 79.56 227 PHE A C 1
ATOM 1700 O O . PHE A 1 227 ? 9.631 4.846 6.708 1.00 79.56 227 PHE A O 1
ATOM 1707 N N . ILE A 1 228 ? 9.607 6.362 5.056 1.00 85.94 228 ILE A N 1
ATOM 1708 C CA . ILE A 1 228 ? 10.208 7.417 5.862 1.00 85.94 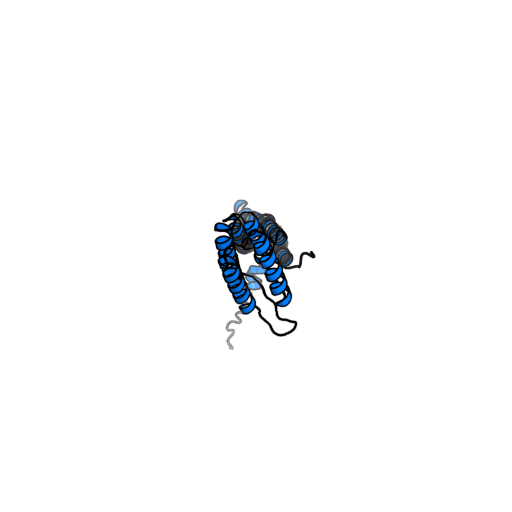228 ILE A CA 1
ATOM 1709 C C . ILE A 1 228 ? 9.082 8.089 6.631 1.00 85.94 228 ILE A C 1
ATOM 1711 O O . ILE A 1 228 ? 8.102 8.524 6.032 1.00 85.94 228 ILE A O 1
ATOM 1715 N N . ASP A 1 229 ? 9.257 8.162 7.947 1.00 71.25 229 ASP A N 1
ATOM 1716 C CA . ASP A 1 229 ? 8.295 8.781 8.844 1.00 71.25 229 ASP A CA 1
ATOM 1717 C C . ASP A 1 229 ? 8.032 10.227 8.404 1.00 71.25 229 ASP A C 1
ATOM 1719 O O . ASP A 1 229 ? 8.939 11.069 8.339 1.00 71.25 229 ASP A O 1
ATOM 1723 N N . GLY A 1 230 ? 6.789 10.485 8.011 1.00 63.75 230 GLY A N 1
ATOM 1724 C CA . GLY A 1 230 ? 6.333 11.782 7.548 1.00 63.75 230 GLY A CA 1
ATOM 1725 C C . GLY A 1 230 ? 6.045 12.649 8.756 1.00 63.75 230 GLY A C 1
ATOM 1726 O O . GLY A 1 230 ? 4.878 12.871 9.035 1.00 63.75 230 GLY A O 1
ATOM 1727 N N . GLY A 1 231 ? 7.102 13.075 9.462 1.00 47.44 231 GLY A N 1
ATOM 1728 C CA . GLY A 1 231 ? 7.053 13.754 10.762 1.00 47.44 231 GLY A CA 1
ATOM 1729 C C . GLY A 1 231 ? 5.734 14.477 11.040 1.00 47.44 231 GLY A C 1
ATOM 1730 O O . GLY A 1 231 ? 5.495 15.560 10.497 1.00 47.44 231 GLY A O 1
ATOM 1731 N N . ALA A 1 232 ? 4.907 13.843 11.869 1.00 40.09 232 ALA A N 1
ATOM 1732 C CA . ALA A 1 232 ? 3.645 14.350 12.389 1.00 40.09 232 ALA A CA 1
ATOM 1733 C C . ALA A 1 232 ? 3.742 14.479 13.912 1.00 40.09 232 ALA A C 1
ATOM 1735 O O . ALA A 1 232 ? 4.312 13.563 14.547 1.00 40.09 232 ALA A O 1
#

Secondary structure (DSSP, 8-state):
-----------PPPPHHHHHTT---HHHHHHHHHHHHHHHHHHHHHHHHHHHHHTTSSS-SSSEE-EEE-HHHHHHHHHHHHHHHHHTT---THHHHHHHHHHHHHHHT-BSSGGG-BEEE-HHHHHHHHHHHHHHHHHS-HHHHHHHHHHHHHHS-EE-HHHHHHHHHHHHHIIIIIIIHIIIIIIIIHHHHHHHTT-SS-S-HHHHHHHHHHHHHHHHHHHHHHHS----

Foldseek 3Di:
DDDPDDPDPPPDDDDPCCCQLVDLFLQSQLVLLQVQLVVLLVVLVVLVVVVCVQVVDPDGAPQFAWQKDALVVLVVLLVVLVVQLVVLPVPDCVVVVLSVVLNVLQVVQFDDDDPPTMGTQDDPNLVVSLVSLVVVLVPDDPSNVVSSVVVNCNRNGGGDPVLVVLSVVLSVCSVPQQHPCSNVCSRCVSNPVCVVVVHPHDPDSSVNSVVSVVSVVVSVVSVVVSVPPPDD

Radius of gyration: 30.58 Å; chains: 1; bounding box: 91×48×76 Å

pLDDT: mean 86.64, std 11.63, range [40.09, 97.62]

Sequence (232 aa):
MADATLSGHDHERPGFFTRWFMSTNHKDIGILYLFTAGLVGLISVAFTVYMRLELMEPGVQYMYLAFESSPAALESLFGRVSEALATAGGGTNAFADQLSSLQATLMAAVSGSGDEARLVVEGGLRAEVIQTLDAMAATANPGEASALLGLKDHLDGQPDGHLWNVLITGHGVLMMFFVVIPALFGGFGNYFMPLMIGAPDMAFPRLNNLSYWLYVAGTALAFCAVFIDGGA